Protein AF-A0A7S2UP12-F1 (afdb_monomer_lite)

Organism: NCBI:txid420275

Radius of gyration: 35.18 Å; chains: 1; bounding box: 62×62×104 Å

Secondary structure (DSSP, 8-state):
---HHHHHHH-TTS--GGGHHHHHHHHHH-THHHHTT---HHHHHHHHHHHHHHHTS---SS-HHHHHHHHHHHHHHHHHHHHHHHHHH-S-SSTHHHHHHHHHHHHHHHHHHTTGGGS-GGG-GGG-S-TTTTTTS-HHHHHHHHHHHHHHHHHHHHHHHHHHHHH---GGGG-TTS------------------------GGGGG----------PPPP---------GGGGSTTTHHHHHHHHHHHHTTTTTS--

Structure (mmCIF, N/CA/C/O backbone):
data_AF-A0A7S2UP12-F1
#
_entry.id   AF-A0A7S2UP12-F1
#
loop_
_atom_site.group_PDB
_atom_site.id
_atom_site.type_symbol
_atom_site.label_atom_id
_atom_site.label_alt_id
_atom_site.label_comp_id
_atom_site.label_asym_id
_atom_site.label_entity_id
_atom_site.label_seq_id
_atom_site.pdbx_PDB_ins_code
_atom_site.Cartn_x
_atom_site.Cartn_y
_atom_site.Cartn_z
_atom_site.occupancy
_atom_site.B_iso_or_equiv
_atom_site.auth_seq_id
_atom_site.auth_comp_id
_atom_site.auth_asym_id
_atom_site.auth_atom_id
_atom_site.pdbx_PDB_model_num
ATOM 1 N N . ASP A 1 1 ? 19.400 -17.912 -16.079 1.00 57.97 1 ASP A N 1
ATOM 2 C CA . ASP A 1 1 ? 19.928 -16.535 -16.074 1.00 57.97 1 ASP A CA 1
ATOM 3 C C . ASP A 1 1 ? 20.167 -16.088 -17.502 1.00 57.97 1 ASP A C 1
ATOM 5 O O . ASP A 1 1 ? 20.426 -16.939 -18.341 1.00 57.97 1 ASP A O 1
ATOM 9 N N . ILE A 1 2 ? 19.958 -14.807 -17.807 1.00 65.31 2 ILE A N 1
ATOM 10 C CA . ILE A 1 2 ? 20.171 -14.274 -19.161 1.00 65.31 2 ILE A CA 1
ATOM 11 C C . ILE A 1 2 ? 21.680 -14.068 -19.307 1.00 65.31 2 ILE A C 1
ATOM 13 O O . ILE A 1 2 ? 22.211 -13.127 -18.729 1.00 65.31 2 ILE A O 1
ATOM 17 N N . THR A 1 3 ? 22.371 -14.967 -20.006 1.00 72.44 3 THR A N 1
ATOM 18 C CA . THR A 1 3 ? 23.813 -14.855 -20.271 1.00 72.44 3 THR A CA 1
ATOM 19 C C . THR A 1 3 ? 24.067 -14.100 -21.577 1.00 72.44 3 THR A C 1
ATOM 21 O O . THR A 1 3 ? 23.189 -14.014 -22.437 1.00 72.44 3 THR A O 1
ATOM 24 N N . GLN A 1 4 ? 25.266 -13.525 -21.721 1.00 69.19 4 GLN A N 1
ATOM 25 C CA . GLN A 1 4 ? 25.670 -12.775 -22.916 1.00 69.19 4 GLN A CA 1
ATOM 26 C C . GLN A 1 4 ? 25.524 -13.612 -24.198 1.00 69.19 4 GLN A C 1
ATOM 28 O O . GLN A 1 4 ? 24.986 -13.114 -25.182 1.00 69.19 4 GLN A O 1
ATOM 33 N N . ASP A 1 5 ? 25.876 -14.897 -24.135 1.00 73.56 5 ASP A N 1
ATOM 34 C CA . ASP A 1 5 ? 25.779 -15.838 -25.257 1.00 73.56 5 ASP A CA 1
ATOM 35 C C . ASP A 1 5 ? 24.340 -15.967 -25.795 1.00 73.56 5 ASP A C 1
ATOM 37 O O . ASP A 1 5 ? 24.116 -15.967 -27.003 1.00 73.56 5 ASP A O 1
ATOM 41 N N . ILE A 1 6 ? 23.341 -15.982 -24.902 1.00 77.25 6 ILE A N 1
ATOM 42 C CA . ILE A 1 6 ? 21.916 -16.049 -25.276 1.00 77.25 6 ILE A CA 1
ATOM 43 C C . ILE A 1 6 ? 21.478 -14.763 -25.994 1.00 77.25 6 ILE A C 1
ATOM 45 O O . ILE A 1 6 ? 20.639 -14.792 -26.894 1.00 77.25 6 ILE A O 1
ATOM 49 N N . LEU A 1 7 ? 22.017 -13.609 -25.591 1.00 71.06 7 LEU A N 1
ATOM 50 C CA . LEU A 1 7 ? 21.686 -12.323 -26.210 1.00 71.06 7 LEU A CA 1
ATOM 51 C C . LEU A 1 7 ? 22.339 -12.165 -27.589 1.00 71.06 7 LEU A C 1
ATOM 53 O O . LEU A 1 7 ? 21.705 -11.619 -28.494 1.00 71.06 7 LEU A O 1
ATOM 57 N N . GLU A 1 8 ? 23.565 -12.663 -27.749 1.00 76.62 8 GLU A N 1
ATOM 58 C CA . GLU A 1 8 ? 24.286 -12.693 -29.026 1.00 76.62 8 GLU A CA 1
ATOM 59 C C . GLU A 1 8 ? 23.600 -13.619 -30.040 1.00 76.62 8 GLU A C 1
ATOM 61 O O . GLU A 1 8 ? 23.437 -13.236 -31.200 1.00 76.62 8 GLU A O 1
ATOM 66 N N . GLU A 1 9 ? 23.098 -14.775 -29.596 1.00 79.12 9 GLU A N 1
ATOM 67 C CA . GLU A 1 9 ? 22.331 -15.705 -30.435 1.00 79.12 9 GLU A CA 1
ATOM 68 C C . GLU A 1 9 ? 21.006 -15.093 -30.928 1.00 79.12 9 GLU A C 1
ATOM 70 O O . GLU A 1 9 ? 20.644 -15.218 -32.099 1.00 79.12 9 GLU A O 1
ATOM 75 N N . LEU A 1 10 ? 20.287 -14.379 -30.056 1.00 76.62 10 LEU A N 1
ATOM 76 C CA . LEU A 1 10 ? 18.995 -13.771 -30.395 1.00 76.62 10 LEU A CA 1
ATOM 77 C C . LEU A 1 10 ? 19.119 -12.517 -31.272 1.00 76.62 10 LEU A C 1
ATOM 79 O O . LEU A 1 10 ? 18.183 -12.173 -32.002 1.00 76.62 10 LEU A O 1
ATOM 83 N N . HIS A 1 11 ? 20.248 -11.809 -31.200 1.00 73.38 11 HIS A N 1
ATOM 84 C CA . HIS A 1 11 ? 20.452 -10.542 -31.899 1.00 73.38 11 HIS A CA 1
ATOM 85 C C . HIS A 1 11 ? 21.859 -10.425 -32.510 1.00 73.38 11 HIS A C 1
ATOM 87 O O . HIS A 1 11 ? 22.619 -9.532 -32.130 1.00 73.38 11 HIS A O 1
ATOM 93 N N . PRO A 1 12 ? 22.178 -11.223 -33.545 1.00 71.62 12 PRO A N 1
ATOM 94 C CA . PRO A 1 12 ? 23.529 -11.309 -34.120 1.00 71.62 12 PRO A CA 1
ATOM 95 C C . PRO A 1 12 ? 24.015 -10.017 -34.801 1.00 71.62 12 PRO A C 1
ATOM 97 O O . PRO A 1 12 ? 25.185 -9.877 -35.134 1.00 71.62 12 PRO A O 1
ATOM 100 N N . ILE A 1 13 ? 23.113 -9.060 -35.036 1.00 73.94 13 ILE A N 1
ATOM 101 C CA . ILE A 1 13 ? 23.404 -7.772 -35.684 1.00 73.94 13 ILE A CA 1
ATOM 102 C C . ILE A 1 13 ? 23.906 -6.736 -34.661 1.00 73.94 13 ILE A C 1
ATOM 104 O O . ILE A 1 13 ? 24.471 -5.706 -35.032 1.00 73.94 13 ILE A O 1
ATOM 108 N N . ILE A 1 14 ? 23.677 -6.971 -33.367 1.00 74.12 14 ILE A N 1
ATOM 109 C CA . ILE A 1 14 ? 24.015 -6.019 -32.311 1.00 74.12 14 ILE A CA 1
ATOM 110 C C . ILE A 1 14 ? 25.404 -6.351 -31.774 1.00 74.12 14 ILE A C 1
ATOM 112 O O . ILE A 1 14 ? 25.632 -7.432 -31.247 1.00 74.12 14 ILE A O 1
ATOM 116 N N . ASP A 1 15 ? 26.322 -5.388 -31.850 1.00 78.31 15 ASP A N 1
ATOM 117 C CA . ASP A 1 15 ? 27.587 -5.478 -31.126 1.00 78.31 15 ASP A CA 1
ATOM 118 C C . ASP A 1 15 ? 27.333 -5.296 -29.619 1.00 78.31 15 ASP A C 1
ATOM 120 O O . ASP A 1 15 ? 26.963 -4.208 -29.155 1.00 78.31 15 ASP A O 1
ATOM 124 N N . PHE A 1 16 ? 27.510 -6.380 -28.858 1.00 75.38 16 PHE A N 1
ATOM 125 C CA . PHE A 1 16 ? 27.336 -6.421 -27.406 1.00 75.38 16 PHE A CA 1
ATOM 126 C C . PHE A 1 16 ? 28.603 -6.066 -26.621 1.00 75.38 16 PHE A C 1
ATOM 128 O O . PHE A 1 16 ? 28.497 -5.717 -25.439 1.00 75.38 16 PHE A O 1
ATOM 135 N N . ALA A 1 17 ? 29.780 -6.033 -27.261 1.00 79.31 17 ALA A N 1
ATOM 136 C CA . ALA A 1 17 ? 31.042 -5.673 -26.616 1.00 79.31 17 ALA A CA 1
ATOM 137 C C . ALA A 1 17 ? 30.963 -4.368 -25.795 1.00 79.31 17 ALA A C 1
ATOM 139 O O . ALA A 1 17 ? 31.424 -4.344 -24.646 1.00 79.31 17 ALA A O 1
ATOM 140 N N . PRO A 1 18 ? 30.305 -3.290 -26.273 1.00 80.69 18 PRO A N 1
ATOM 141 C CA . PRO A 1 18 ? 30.245 -2.035 -25.543 1.00 80.69 18 PRO A CA 1
ATOM 142 C C . PRO A 1 18 ? 29.106 -1.983 -24.501 1.00 80.69 18 PRO A C 1
ATOM 144 O O . PRO A 1 18 ? 28.848 -0.903 -23.950 1.00 80.69 18 PRO A O 1
ATOM 147 N N . TYR A 1 19 ? 28.417 -3.107 -24.256 1.00 84.00 19 TYR A N 1
ATOM 148 C CA . TYR A 1 19 ? 27.370 -3.314 -23.243 1.00 84.00 19 TYR A CA 1
ATOM 149 C C . TYR A 1 19 ? 27.747 -4.366 -22.185 1.00 84.00 19 TYR A C 1
ATOM 151 O O . TYR A 1 19 ? 27.037 -4.487 -21.192 1.00 84.00 19 TYR A O 1
ATOM 159 N N . THR A 1 20 ? 28.878 -5.058 -22.328 1.00 85.75 20 THR A N 1
ATOM 160 C CA . THR A 1 20 ? 29.410 -6.032 -21.349 1.00 85.75 20 THR A CA 1
ATOM 161 C C . THR A 1 20 ? 29.388 -5.501 -19.914 1.00 85.75 20 THR A C 1
ATOM 163 O O . THR A 1 20 ? 28.777 -6.094 -19.033 1.00 85.75 20 THR A O 1
ATOM 166 N N . LYS A 1 21 ? 29.934 -4.299 -19.692 1.00 87.75 21 LYS A N 1
ATOM 167 C CA . LYS A 1 21 ? 29.910 -3.628 -18.383 1.00 87.75 21 LYS A CA 1
ATOM 168 C C . LYS A 1 21 ? 28.495 -3.400 -17.843 1.00 87.75 21 LYS A C 1
ATOM 170 O O . LYS A 1 21 ? 28.279 -3.480 -16.639 1.00 87.75 21 LYS A O 1
ATOM 175 N N . LEU A 1 22 ? 27.542 -3.077 -18.718 1.00 89.38 22 LEU A N 1
ATOM 176 C CA . LEU A 1 22 ? 26.144 -2.891 -18.331 1.00 89.38 22 LEU A CA 1
ATOM 177 C C . LEU A 1 22 ? 25.530 -4.212 -17.881 1.00 89.38 22 LEU A C 1
ATOM 179 O O . LEU A 1 22 ? 24.832 -4.219 -16.870 1.00 89.38 22 LEU A O 1
ATOM 183 N N . LEU A 1 23 ? 25.803 -5.296 -18.607 1.00 88.38 23 LEU A N 1
ATOM 184 C CA . LEU A 1 23 ? 25.326 -6.632 -18.267 1.00 88.38 23 LEU A CA 1
ATOM 185 C C . LEU A 1 23 ? 25.889 -7.071 -16.914 1.00 88.38 23 LEU A C 1
ATOM 187 O O . LEU A 1 23 ? 25.104 -7.370 -16.023 1.00 88.38 23 LEU A O 1
ATOM 191 N N . THR A 1 24 ? 27.204 -6.961 -16.700 1.00 89.94 24 THR A N 1
ATOM 192 C CA . THR A 1 24 ? 27.834 -7.308 -15.416 1.00 89.94 24 THR A CA 1
ATOM 193 C C . THR A 1 24 ? 27.284 -6.477 -14.252 1.00 89.94 24 THR A C 1
ATOM 195 O O . THR A 1 24 ? 26.859 -7.043 -13.249 1.00 89.94 24 THR A O 1
ATOM 198 N N . GLU A 1 25 ? 27.210 -5.143 -14.391 1.00 90.69 25 GLU A N 1
ATOM 199 C CA . GLU A 1 25 ? 26.626 -4.276 -13.351 1.00 90.69 25 GLU A CA 1
ATOM 200 C C . GLU A 1 25 ? 25.168 -4.671 -13.050 1.00 90.69 25 GLU A C 1
ATOM 202 O O . GLU A 1 25 ? 24.713 -4.611 -11.906 1.00 90.69 25 GLU A O 1
ATOM 207 N N . GLN A 1 26 ? 24.403 -5.055 -14.075 1.00 90.75 26 GLN A N 1
ATOM 208 C CA . GLN A 1 26 ? 22.999 -5.408 -13.914 1.00 90.75 26 GLN A CA 1
ATOM 209 C C . GLN A 1 26 ? 22.794 -6.818 -13.351 1.00 90.75 26 GLN A C 1
ATOM 211 O O . GLN A 1 26 ? 21.824 -7.015 -12.614 1.00 90.75 26 GLN A O 1
ATOM 216 N N . ASP A 1 27 ? 23.684 -7.760 -13.650 1.00 90.94 27 ASP A N 1
ATOM 217 C CA . ASP A 1 27 ? 23.705 -9.103 -13.072 1.00 90.94 27 ASP A CA 1
ATOM 218 C C . ASP A 1 27 ? 24.030 -9.052 -11.578 1.00 90.94 27 ASP A C 1
ATOM 220 O O . ASP A 1 27 ? 23.317 -9.663 -10.782 1.00 90.94 27 ASP A O 1
ATOM 224 N N . GLU A 1 28 ? 25.014 -8.238 -11.178 1.00 91.19 28 GLU A N 1
ATOM 225 C CA . GLU A 1 28 ? 25.364 -8.014 -9.767 1.00 91.19 28 GLU A CA 1
ATOM 226 C C . GLU A 1 28 ? 24.197 -7.422 -8.963 1.00 91.19 28 GLU A C 1
ATOM 228 O O . GLU A 1 28 ? 23.933 -7.814 -7.825 1.00 91.19 28 GLU A O 1
ATOM 233 N N . ILE A 1 29 ? 23.465 -6.476 -9.556 1.00 91.00 29 ILE A N 1
ATOM 234 C CA . ILE A 1 29 ? 22.256 -5.905 -8.948 1.00 91.00 29 ILE A CA 1
ATOM 235 C C . ILE A 1 29 ? 21.103 -6.929 -8.976 1.00 91.00 29 ILE A C 1
ATOM 237 O O . ILE A 1 29 ? 20.285 -6.989 -8.053 1.00 91.00 29 ILE A O 1
ATOM 241 N N . GLY A 1 30 ? 21.022 -7.713 -10.049 1.00 91.12 30 GLY A N 1
ATOM 242 C CA . GLY A 1 30 ? 19.969 -8.666 -10.369 1.00 91.12 30 GLY A CA 1
ATOM 243 C C . GLY A 1 30 ? 18.856 -8.075 -11.243 1.00 91.12 30 GLY A C 1
ATOM 244 O O . GLY A 1 30 ? 18.263 -7.038 -10.935 1.00 91.12 30 GLY A O 1
ATOM 245 N N . TRP A 1 31 ? 18.472 -8.795 -12.301 1.00 87.38 31 TRP A N 1
ATOM 246 C CA . TRP A 1 31 ? 17.445 -8.375 -13.273 1.00 87.38 31 TRP A CA 1
ATOM 247 C C . TRP A 1 31 ? 16.067 -8.086 -12.667 1.00 87.38 31 TRP A C 1
ATOM 249 O O . TRP A 1 31 ? 15.333 -7.223 -13.147 1.00 87.38 31 TRP A O 1
ATOM 259 N N . LYS A 1 32 ? 15.712 -8.742 -11.556 1.00 89.12 32 LYS A N 1
ATOM 260 C CA . LYS A 1 32 ? 14.446 -8.481 -10.845 1.00 89.12 32 LYS A CA 1
ATOM 261 C C . LYS A 1 32 ? 14.373 -7.054 -10.286 1.00 89.12 32 LYS A C 1
ATOM 263 O O . LYS A 1 32 ? 13.280 -6.511 -10.136 1.00 89.12 32 LYS A O 1
ATOM 268 N N . GLN A 1 33 ? 15.513 -6.421 -10.009 1.00 89.94 33 GLN A N 1
ATOM 269 C CA . GLN A 1 33 ? 15.569 -5.066 -9.457 1.00 89.94 33 GLN A CA 1
ATOM 270 C C . GLN A 1 33 ? 15.141 -3.987 -10.463 1.00 89.94 33 GLN A C 1
ATOM 272 O O . GLN A 1 33 ? 14.655 -2.931 -10.048 1.00 89.94 33 GLN A O 1
ATOM 277 N N . ILE A 1 34 ? 15.214 -4.267 -11.769 1.00 89.25 34 ILE A N 1
ATOM 278 C CA . ILE A 1 34 ? 14.696 -3.377 -12.822 1.00 89.25 34 ILE A CA 1
ATOM 279 C C . ILE A 1 34 ? 13.195 -3.131 -12.633 1.00 89.25 34 ILE A C 1
ATOM 281 O O . ILE A 1 34 ? 12.721 -2.001 -12.779 1.00 89.25 34 ILE A O 1
ATOM 285 N N . LEU A 1 35 ? 12.442 -4.159 -12.225 1.00 86.38 35 LEU A N 1
ATOM 286 C CA . LEU A 1 35 ? 11.008 -4.043 -11.934 1.00 86.38 35 LEU A CA 1
ATOM 287 C C . LEU A 1 35 ? 10.740 -3.115 -10.740 1.00 86.38 35 LEU A C 1
ATOM 289 O O . LEU A 1 35 ? 9.722 -2.424 -10.708 1.00 86.38 35 LEU A O 1
ATOM 293 N N . LEU A 1 36 ? 11.680 -3.049 -9.795 1.00 88.38 36 LEU A N 1
ATOM 294 C CA . LEU A 1 36 ? 11.661 -2.139 -8.646 1.00 88.38 36 LEU A CA 1
ATOM 295 C C . LEU A 1 36 ? 12.234 -0.752 -8.976 1.00 88.38 36 LEU A C 1
ATOM 297 O O . LEU A 1 36 ? 12.311 0.112 -8.104 1.00 88.38 36 LEU A O 1
ATOM 301 N N . GLY A 1 37 ? 12.613 -0.522 -10.232 1.00 89.75 37 GLY A N 1
ATOM 302 C CA . GLY A 1 37 ? 13.116 0.752 -10.723 1.00 89.75 37 GLY A CA 1
ATOM 303 C C . GLY A 1 37 ? 14.585 1.025 -10.408 1.00 89.75 37 GLY A C 1
ATOM 304 O O . GLY A 1 37 ? 15.012 2.176 -10.486 1.00 89.75 37 GLY A O 1
ATOM 305 N N . ARG A 1 38 ? 15.361 0.001 -10.046 1.00 90.19 38 ARG A N 1
ATOM 306 C CA . ARG A 1 38 ? 16.800 0.130 -9.802 1.00 90.19 38 ARG A CA 1
ATOM 307 C C . ARG A 1 38 ? 17.556 -0.323 -11.044 1.00 90.19 38 ARG A C 1
ATOM 309 O O . ARG A 1 38 ? 17.454 -1.478 -11.442 1.00 90.19 38 ARG A O 1
ATOM 316 N N . TYR A 1 39 ? 18.299 0.604 -11.629 1.00 89.81 39 TYR A N 1
ATOM 317 C CA . TYR A 1 39 ? 19.107 0.386 -12.822 1.00 89.81 39 TYR A CA 1
ATOM 318 C C . TYR A 1 39 ? 20.567 0.660 -12.475 1.00 89.81 39 TYR A C 1
ATOM 320 O O . TYR A 1 39 ? 20.852 1.602 -11.729 1.00 89.81 39 TYR A O 1
ATOM 328 N N . GLY A 1 40 ? 21.478 -0.134 -13.037 1.00 88.62 40 GLY A N 1
ATOM 329 C CA . GLY A 1 40 ? 22.905 0.186 -13.028 1.00 88.62 40 GLY A CA 1
ATOM 330 C C . GLY A 1 40 ? 23.189 1.522 -13.725 1.00 88.62 40 GLY A C 1
ATOM 331 O O . GLY A 1 40 ? 22.462 1.941 -14.628 1.00 88.62 40 GLY A O 1
ATOM 332 N N . ILE A 1 41 ? 24.258 2.208 -13.324 1.00 87.56 41 ILE A N 1
ATOM 333 C CA . ILE A 1 41 ? 24.625 3.512 -13.902 1.00 87.56 41 ILE A CA 1
ATOM 334 C C . ILE A 1 41 ? 25.070 3.346 -15.363 1.00 87.56 41 ILE A C 1
ATOM 336 O O . ILE A 1 41 ? 24.872 4.255 -16.176 1.00 87.56 41 ILE A O 1
ATOM 340 N N . ALA A 1 42 ? 25.626 2.186 -15.732 1.00 89.75 42 ALA A N 1
ATOM 341 C CA . ALA A 1 42 ? 25.994 1.882 -17.111 1.00 89.75 42 ALA A CA 1
ATOM 342 C C . ALA A 1 42 ? 24.821 1.980 -18.100 1.00 89.75 42 ALA A C 1
ATOM 344 O O . ALA A 1 42 ? 25.048 2.397 -19.236 1.00 89.75 42 ALA A O 1
ATOM 345 N N . TRP A 1 43 ? 23.576 1.723 -17.674 1.00 90.12 43 TRP A N 1
ATOM 346 C CA . TRP A 1 43 ? 22.387 1.943 -18.509 1.00 90.12 43 TRP A CA 1
ATOM 347 C C . TRP A 1 43 ? 22.320 3.363 -19.052 1.00 90.12 43 TRP A C 1
ATOM 349 O O . TRP A 1 43 ? 22.056 3.579 -20.234 1.00 90.12 43 TRP A O 1
ATOM 359 N N . ASP A 1 44 ? 22.592 4.344 -18.197 1.00 89.56 44 ASP A N 1
ATOM 360 C CA . ASP A 1 44 ? 22.565 5.736 -18.607 1.00 89.56 44 ASP A CA 1
ATOM 361 C C . ASP A 1 44 ? 23.714 6.082 -19.556 1.00 89.56 44 ASP A C 1
ATOM 363 O O . ASP A 1 44 ? 23.505 6.758 -20.560 1.00 89.56 44 ASP A O 1
ATOM 367 N N . ARG A 1 45 ? 24.920 5.565 -19.291 1.00 87.81 45 ARG A N 1
ATOM 368 C CA . ARG A 1 45 ? 26.080 5.766 -20.175 1.00 87.81 45 ARG A CA 1
ATOM 369 C C . ARG A 1 45 ? 25.810 5.229 -21.581 1.00 87.81 45 ARG A C 1
ATOM 371 O O . ARG A 1 45 ? 26.041 5.938 -22.559 1.00 87.81 45 ARG A O 1
ATOM 378 N N . CYS A 1 46 ? 25.278 4.013 -21.681 1.00 88.38 46 CYS A N 1
ATOM 379 C CA . CYS A 1 46 ? 24.917 3.386 -22.950 1.00 88.38 46 CYS A CA 1
ATOM 380 C C . CYS A 1 46 ? 23.822 4.172 -23.682 1.00 88.38 46 CYS A C 1
ATOM 382 O O . CYS A 1 46 ? 23.939 4.421 -24.883 1.00 88.38 46 CYS A O 1
ATOM 384 N N . GLN A 1 47 ? 22.793 4.622 -22.959 1.00 88.44 47 GLN A N 1
ATOM 385 C CA . GLN A 1 47 ? 21.713 5.406 -23.548 1.00 88.44 47 GLN A CA 1
ATOM 386 C C . GLN A 1 47 ? 22.200 6.763 -24.064 1.00 88.44 47 GLN A C 1
ATOM 388 O O . GLN A 1 47 ? 21.813 7.176 -25.158 1.00 88.44 47 GLN A O 1
ATOM 393 N N . ARG A 1 48 ? 23.058 7.460 -23.310 1.00 88.25 48 ARG A N 1
ATOM 394 C CA . ARG A 1 48 ? 23.657 8.721 -23.764 1.00 88.25 48 ARG A CA 1
ATOM 395 C C . ARG A 1 48 ? 24.500 8.502 -25.009 1.00 88.25 48 ARG A C 1
ATOM 397 O O . ARG A 1 48 ? 24.243 9.175 -25.996 1.00 88.25 48 ARG A O 1
ATOM 404 N N . ARG A 1 49 ? 25.391 7.504 -25.013 1.00 86.75 49 ARG A N 1
ATOM 405 C CA . ARG A 1 49 ? 26.209 7.156 -26.187 1.00 86.75 49 ARG A CA 1
ATOM 406 C C . ARG A 1 49 ? 25.351 6.939 -27.436 1.00 86.75 49 ARG A C 1
ATOM 408 O O . ARG A 1 49 ? 25.661 7.468 -28.498 1.00 86.75 49 ARG A O 1
ATOM 415 N N . TYR A 1 50 ? 24.251 6.194 -27.309 1.00 86.31 50 TYR A N 1
ATOM 416 C CA . TYR A 1 50 ? 23.324 5.962 -28.419 1.00 86.31 50 TYR A CA 1
ATOM 417 C C . TYR A 1 50 ? 22.667 7.257 -28.915 1.00 86.31 50 TYR A C 1
ATOM 419 O O . TYR A 1 50 ? 22.620 7.515 -30.117 1.00 86.31 50 TYR A O 1
ATOM 427 N N . LEU A 1 51 ? 22.156 8.084 -28.002 1.00 86.38 51 LEU A N 1
ATOM 428 C CA . LEU A 1 51 ? 21.481 9.327 -28.365 1.00 86.38 51 LEU A CA 1
ATOM 429 C C . LEU A 1 51 ? 22.454 10.370 -28.941 1.00 86.38 51 LEU A C 1
ATOM 431 O O . LEU A 1 51 ? 22.091 11.077 -29.879 1.00 86.38 51 LEU A O 1
ATOM 435 N N . GLU A 1 52 ? 23.676 10.445 -28.419 1.00 88.69 52 GLU A N 1
ATOM 436 C CA . GLU A 1 52 ? 24.742 11.307 -28.932 1.00 88.69 52 GLU A CA 1
ATOM 437 C C . GLU A 1 52 ? 25.142 10.902 -30.349 1.00 88.69 52 GLU A C 1
ATOM 439 O O . GLU A 1 52 ? 25.220 11.766 -31.217 1.00 88.69 52 GLU A O 1
ATOM 444 N N . ASN A 1 53 ? 25.294 9.599 -30.616 1.00 86.06 53 ASN A N 1
ATOM 445 C CA . ASN A 1 53 ? 25.570 9.092 -31.961 1.00 86.06 53 ASN A CA 1
ATOM 446 C C . ASN A 1 53 ? 24.404 9.393 -32.924 1.00 86.06 53 ASN A C 1
ATOM 448 O O . ASN A 1 53 ? 24.595 9.927 -34.014 1.00 86.06 53 ASN A O 1
ATOM 452 N N . LYS A 1 54 ? 23.163 9.142 -32.491 1.00 85.12 54 LYS A N 1
ATOM 453 C CA . LYS A 1 54 ? 21.969 9.327 -33.327 1.00 85.12 54 LYS A CA 1
ATOM 454 C C . LYS A 1 54 ? 21.671 10.786 -33.674 1.00 85.12 54 LYS A C 1
ATOM 456 O O . LYS A 1 54 ? 21.212 11.065 -34.777 1.00 85.12 54 LYS A O 1
ATOM 461 N N . TYR A 1 55 ? 21.847 11.701 -32.722 1.00 86.44 55 TYR A N 1
ATOM 462 C CA . TYR A 1 55 ? 21.472 13.110 -32.886 1.00 86.44 55 TYR A CA 1
ATOM 463 C C . TYR A 1 55 ? 22.669 14.050 -33.043 1.00 86.44 55 TYR A C 1
ATOM 465 O O . TYR A 1 55 ? 22.450 15.254 -33.175 1.00 86.44 55 TYR A O 1
ATOM 473 N N . GLN A 1 56 ? 23.899 13.520 -33.009 1.00 84.75 56 GLN A N 1
ATOM 474 C CA . GLN A 1 56 ? 25.165 14.259 -33.128 1.00 84.75 56 GLN A CA 1
ATOM 475 C C . GLN A 1 56 ? 25.243 15.457 -32.169 1.00 84.75 56 GLN A C 1
ATOM 477 O O . GLN A 1 56 ? 25.731 16.534 -32.505 1.00 84.75 56 GLN A O 1
ATOM 482 N N . LYS A 1 57 ? 24.700 15.290 -30.960 1.00 82.19 57 LYS A N 1
ATOM 483 C CA . LYS A 1 57 ? 24.630 16.330 -29.927 1.00 82.19 57 LYS A CA 1
ATOM 484 C C . LYS A 1 57 ? 24.996 15.735 -28.589 1.00 82.19 57 LYS A C 1
ATOM 486 O O . LYS A 1 57 ? 24.391 14.741 -28.206 1.00 82.19 57 LYS A O 1
ATOM 491 N N . SER A 1 58 ? 25.911 16.387 -27.873 1.00 78.25 58 SER A N 1
ATOM 492 C CA . SER A 1 58 ? 26.254 16.010 -26.501 1.00 78.25 58 SER A CA 1
ATOM 493 C C . SER A 1 58 ? 25.047 16.181 -25.579 1.00 78.25 58 SER A C 1
ATOM 4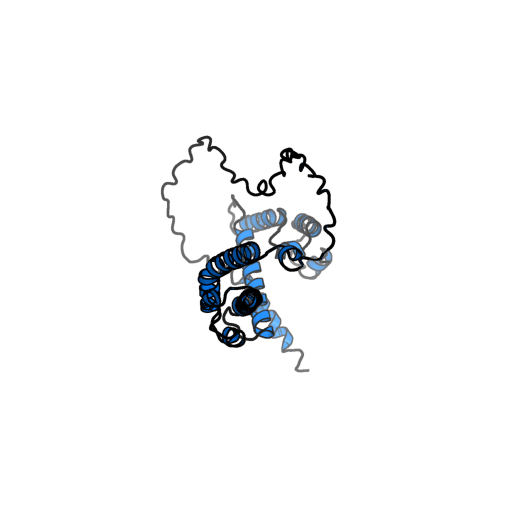95 O O . SER A 1 58 ? 24.358 17.207 -25.617 1.00 78.25 58 SER A O 1
ATOM 497 N N . ILE A 1 59 ? 24.777 15.162 -24.764 1.00 79.19 59 ILE A N 1
ATOM 498 C CA . ILE A 1 59 ? 23.647 15.155 -23.836 1.00 79.19 59 ILE A CA 1
ATOM 499 C C . ILE A 1 59 ? 24.173 15.286 -22.415 1.00 79.19 59 ILE A C 1
ATOM 501 O O . ILE A 1 59 ? 24.690 14.342 -21.817 1.00 79.19 59 ILE A O 1
ATOM 505 N N . THR A 1 60 ? 23.953 16.467 -21.848 1.00 76.94 60 THR A N 1
ATOM 506 C CA . THR A 1 60 ? 24.353 16.801 -20.480 1.00 76.94 60 THR A CA 1
ATOM 507 C C . THR A 1 60 ? 23.133 16.873 -19.562 1.00 76.94 60 THR A C 1
ATOM 509 O O . THR A 1 60 ? 22.073 17.372 -19.947 1.00 76.94 60 THR A O 1
ATOM 512 N N . GLY A 1 61 ? 23.284 16.400 -18.322 1.00 80.25 61 GLY A N 1
ATOM 513 C CA . GLY A 1 61 ? 22.283 16.532 -17.259 1.00 80.25 61 GLY A CA 1
ATOM 514 C C . GLY A 1 61 ? 21.843 15.210 -16.627 1.00 80.25 61 GLY A C 1
ATOM 515 O O . GLY A 1 61 ? 22.435 14.157 -16.852 1.00 80.25 61 GLY A O 1
ATOM 516 N N . GLU A 1 62 ? 20.801 15.286 -15.793 1.00 80.00 62 GLU A N 1
ATOM 517 C CA . GLU A 1 62 ? 20.217 14.132 -15.096 1.00 80.00 62 GLU A CA 1
ATOM 518 C C . GLU A 1 62 ? 19.492 13.184 -16.078 1.00 80.00 62 GLU A C 1
ATOM 520 O O . GLU A 1 62 ? 18.783 13.659 -16.978 1.00 80.00 62 GLU A O 1
ATOM 525 N N . PRO A 1 63 ? 19.580 11.852 -15.886 1.00 81.81 63 PRO A N 1
ATOM 526 C CA . PRO A 1 63 ? 18.895 10.860 -16.714 1.00 81.81 63 PRO A CA 1
ATOM 527 C C . PRO A 1 63 ? 17.367 10.883 -16.560 1.00 81.81 63 PRO A C 1
ATOM 529 O O . PRO A 1 63 ? 16.752 10.070 -15.866 1.00 81.81 63 PRO A O 1
ATOM 532 N N . LYS A 1 64 ? 16.708 11.795 -17.280 1.00 85.19 64 LYS A N 1
ATOM 533 C CA . LYS A 1 64 ? 15.236 11.897 -17.311 1.00 85.19 64 LYS A CA 1
ATOM 534 C C . LYS A 1 64 ? 14.568 10.657 -17.915 1.00 85.19 64 LYS A C 1
ATOM 536 O O . LYS A 1 64 ? 13.422 10.357 -17.578 1.00 85.19 64 LYS A O 1
ATOM 541 N N . TRP A 1 65 ? 15.264 9.941 -18.799 1.00 88.00 65 TRP A N 1
ATOM 542 C CA . TRP A 1 65 ? 14.725 8.772 -19.493 1.00 88.00 65 TRP A CA 1
ATOM 543 C C . TRP A 1 65 ? 14.469 7.603 -18.532 1.00 88.00 65 TRP A C 1
ATOM 545 O O . TRP A 1 65 ? 13.386 7.025 -18.589 1.00 88.00 65 TRP A O 1
ATOM 555 N N . ILE A 1 66 ? 15.380 7.336 -17.584 1.00 90.56 66 ILE A N 1
ATOM 556 C CA . ILE A 1 66 ? 15.238 6.253 -16.594 1.00 90.56 66 ILE A CA 1
ATOM 557 C C . ILE A 1 66 ? 13.951 6.445 -15.797 1.00 90.56 66 ILE A C 1
ATOM 559 O O . ILE A 1 66 ? 13.129 5.540 -15.683 1.00 90.56 66 ILE A O 1
ATOM 563 N N . ARG A 1 67 ? 13.714 7.669 -15.315 1.00 89.81 67 ARG A N 1
ATOM 564 C CA . ARG A 1 67 ? 12.496 8.016 -14.573 1.00 89.81 67 ARG A CA 1
ATOM 565 C C . ARG A 1 67 ? 11.228 7.754 -15.388 1.00 89.81 67 ARG A C 1
ATOM 567 O O . ARG A 1 67 ? 10.222 7.315 -14.832 1.00 89.81 67 ARG A O 1
ATOM 574 N N . ASN A 1 68 ? 11.256 8.037 -16.689 1.00 90.12 68 ASN A N 1
ATOM 575 C CA . ASN A 1 68 ? 10.119 7.791 -17.572 1.00 90.12 68 ASN A CA 1
ATOM 576 C C . ASN A 1 68 ? 9.890 6.294 -17.801 1.00 90.12 68 ASN A C 1
ATOM 578 O O . ASN A 1 68 ? 8.742 5.860 -17.737 1.00 90.12 68 ASN A O 1
ATOM 582 N N . VAL A 1 69 ? 10.959 5.515 -17.989 1.00 91.25 69 VAL A N 1
ATOM 583 C CA . VAL A 1 69 ? 10.882 4.052 -18.116 1.00 91.25 69 VAL A CA 1
ATOM 584 C C . VAL A 1 69 ? 10.323 3.435 -16.836 1.00 91.25 69 VAL A C 1
ATOM 586 O O . VAL A 1 69 ? 9.336 2.713 -16.907 1.00 91.25 69 VAL A O 1
ATOM 589 N N . ILE A 1 70 ? 10.838 3.808 -15.659 1.00 92.25 70 ILE A N 1
ATOM 590 C CA . ILE A 1 70 ? 10.316 3.345 -14.358 1.00 92.25 70 ILE A CA 1
ATOM 591 C C . ILE A 1 70 ? 8.812 3.604 -14.247 1.00 92.25 70 ILE A C 1
ATOM 593 O O . ILE A 1 70 ? 8.037 2.707 -13.919 1.00 92.25 70 ILE A O 1
ATOM 597 N N . ARG A 1 71 ? 8.381 4.833 -14.553 1.00 93.62 71 ARG A N 1
ATOM 598 C CA . ARG A 1 71 ? 6.963 5.212 -14.499 1.00 93.62 71 ARG A CA 1
ATOM 599 C C . ARG A 1 71 ? 6.113 4.393 -15.463 1.00 93.62 71 ARG A C 1
ATOM 601 O O . ARG A 1 71 ? 5.009 4.002 -15.092 1.00 93.62 71 ARG A O 1
ATOM 608 N N . ALA A 1 72 ? 6.599 4.150 -16.677 1.00 91.44 72 ALA A N 1
ATOM 609 C CA . ALA A 1 72 ? 5.899 3.339 -17.666 1.00 91.44 72 ALA A CA 1
ATOM 610 C C . ALA A 1 72 ? 5.769 1.882 -17.195 1.00 91.44 72 ALA A C 1
ATOM 612 O O . ALA A 1 72 ? 4.661 1.346 -17.179 1.00 91.44 72 ALA A O 1
ATOM 613 N N . THR A 1 73 ? 6.863 1.289 -16.713 1.00 91.06 73 THR A N 1
ATOM 614 C CA . THR A 1 73 ? 6.896 -0.076 -16.175 1.00 91.06 73 THR A CA 1
ATOM 615 C C . THR A 1 73 ? 5.930 -0.238 -15.006 1.00 91.06 73 THR A C 1
ATOM 617 O O . THR A 1 73 ? 5.107 -1.152 -15.002 1.00 91.06 73 THR A O 1
ATOM 620 N N . TRP A 1 74 ? 5.956 0.674 -14.033 1.00 93.69 74 TRP A N 1
ATOM 621 C CA . TRP A 1 74 ? 5.042 0.620 -12.889 1.00 93.69 74 TRP A CA 1
ATOM 622 C C . TRP A 1 74 ? 3.589 0.861 -13.278 1.00 93.69 74 TRP A C 1
ATOM 624 O O . TRP A 1 74 ? 2.698 0.222 -12.720 1.00 93.69 74 TRP A O 1
ATOM 634 N N . LYS A 1 75 ? 3.327 1.744 -14.247 1.00 92.75 75 LYS A N 1
ATOM 635 C CA . LYS A 1 75 ? 1.974 1.937 -14.779 1.00 92.75 75 LYS A CA 1
ATOM 636 C C . LYS A 1 75 ? 1.446 0.634 -15.377 1.00 92.75 75 LYS A C 1
ATOM 638 O O . LYS A 1 75 ? 0.335 0.238 -15.046 1.00 92.75 75 LYS A O 1
ATOM 643 N N . TYR A 1 76 ? 2.251 -0.040 -16.195 1.00 91.12 76 TYR A N 1
ATOM 644 C CA . TYR A 1 76 ? 1.881 -1.315 -16.806 1.00 91.12 76 TYR A CA 1
ATOM 645 C C . TYR A 1 76 ? 1.642 -2.411 -15.760 1.00 91.12 76 TYR A C 1
ATOM 647 O O . TYR A 1 76 ? 0.595 -3.058 -15.772 1.00 91.12 76 TYR A O 1
ATOM 655 N N . GLN A 1 77 ? 2.560 -2.571 -14.800 1.00 90.19 77 GLN A N 1
ATOM 656 C CA . GLN A 1 77 ? 2.395 -3.542 -13.716 1.00 90.19 77 GLN A CA 1
ATOM 657 C C . GLN A 1 77 ? 1.139 -3.267 -12.886 1.00 90.19 77 GLN A C 1
ATOM 659 O O . GLN A 1 77 ? 0.384 -4.192 -12.594 1.00 90.19 77 GLN A O 1
ATOM 664 N N . LYS A 1 78 ? 0.870 -1.997 -12.557 1.00 89.19 78 LYS A N 1
ATOM 665 C CA . LYS A 1 78 ? -0.352 -1.601 -11.853 1.00 89.19 78 LYS A CA 1
ATOM 666 C C . LYS A 1 78 ? -1.599 -1.961 -12.656 1.00 89.19 78 LYS A C 1
ATOM 668 O O . LYS A 1 78 ? -2.540 -2.490 -12.079 1.00 89.19 78 LYS A O 1
ATOM 673 N N . THR A 1 79 ? -1.618 -1.693 -13.960 1.00 89.38 79 THR A N 1
ATOM 674 C CA . THR A 1 79 ? -2.747 -2.060 -14.826 1.00 89.38 79 THR A CA 1
ATOM 675 C C . THR A 1 79 ? -2.975 -3.570 -14.837 1.00 89.38 79 THR A C 1
ATOM 677 O O . THR A 1 79 ? -4.106 -4.000 -14.649 1.00 89.38 79 THR A O 1
ATOM 680 N N . ARG A 1 80 ? -1.918 -4.380 -14.975 1.00 90.06 80 ARG A N 1
ATOM 681 C CA . ARG A 1 80 ? -2.032 -5.846 -14.920 1.00 90.06 80 ARG A CA 1
ATOM 682 C C . ARG A 1 80 ? -2.525 -6.333 -13.555 1.00 90.06 80 ARG A C 1
ATOM 684 O O . ARG A 1 80 ? -3.366 -7.220 -13.496 1.00 90.06 80 ARG A O 1
ATOM 691 N N . TRP A 1 81 ? -2.022 -5.750 -12.467 1.00 88.81 81 TRP A N 1
ATOM 692 C CA . TRP A 1 81 ? -2.483 -6.065 -11.113 1.00 88.81 81 TRP A CA 1
ATOM 693 C C . TRP A 1 81 ? -3.965 -5.722 -10.922 1.00 88.81 81 TRP A C 1
ATOM 695 O O . TRP A 1 81 ? -4.706 -6.528 -10.373 1.00 88.81 81 TRP A O 1
ATOM 705 N N . LEU A 1 82 ? -4.414 -4.566 -11.423 1.00 83.88 82 LEU A N 1
ATOM 706 C CA . LEU A 1 82 ? -5.827 -4.183 -11.398 1.00 83.88 82 LEU A CA 1
ATOM 707 C C . LEU A 1 82 ? -6.694 -5.151 -12.208 1.00 83.88 82 LEU A C 1
ATOM 709 O O . LEU A 1 82 ? -7.700 -5.603 -11.684 1.00 83.88 82 LEU A O 1
ATOM 713 N N . ALA A 1 83 ? -6.280 -5.511 -13.426 1.00 85.06 83 ALA A N 1
ATOM 714 C CA . ALA A 1 83 ? -7.012 -6.455 -14.271 1.00 85.06 83 ALA A CA 1
ATOM 715 C C . ALA A 1 83 ? -7.132 -7.840 -13.615 1.00 85.06 83 ALA A C 1
ATOM 717 O O . ALA A 1 83 ? -8.219 -8.401 -13.550 1.00 85.06 83 ALA A O 1
ATOM 718 N N . ARG A 1 84 ? -6.038 -8.359 -13.041 1.00 84.56 84 ARG A N 1
ATOM 719 C CA . ARG A 1 84 ? -6.063 -9.616 -12.276 1.00 84.56 84 ARG A CA 1
ATOM 720 C C . ARG A 1 84 ? -6.999 -9.523 -11.070 1.00 84.56 84 ARG A C 1
ATOM 722 O O . ARG A 1 84 ? -7.717 -10.467 -10.770 1.00 84.56 84 ARG A O 1
ATOM 729 N N . ASN A 1 85 ? -6.968 -8.407 -10.347 1.00 78.56 85 ASN A N 1
ATOM 730 C CA . ASN A 1 85 ? -7.853 -8.219 -9.202 1.00 78.56 85 ASN A CA 1
ATOM 731 C C . ASN A 1 85 ? -9.322 -8.108 -9.617 1.00 78.56 85 ASN A C 1
ATOM 733 O O . ASN A 1 85 ? -10.179 -8.559 -8.868 1.00 78.56 85 ASN A O 1
ATOM 737 N N . GLU A 1 86 ? -9.606 -7.511 -10.773 1.00 80.19 86 GLU A N 1
ATOM 738 C CA . GLU A 1 86 ? -10.948 -7.439 -11.357 1.00 80.19 86 GLU A CA 1
ATOM 739 C C . GLU A 1 86 ? -11.457 -8.827 -11.763 1.00 80.19 86 GLU A C 1
ATOM 741 O O . GLU A 1 86 ? -12.618 -9.151 -11.554 1.00 80.19 86 GLU A O 1
ATOM 746 N N . GLU A 1 87 ? -10.584 -9.683 -12.288 1.00 78.75 87 GLU A N 1
ATOM 747 C CA . GLU A 1 87 ? -10.919 -11.071 -12.608 1.00 78.75 87 GLU A CA 1
ATOM 748 C C . GLU A 1 87 ? -11.184 -11.906 -11.342 1.00 78.75 87 GLU A C 1
ATOM 750 O O . GLU A 1 87 ? -12.173 -12.629 -11.271 1.00 78.75 87 GLU A O 1
ATOM 755 N N . LEU A 1 88 ? -10.339 -11.771 -10.313 1.00 76.00 88 LEU A N 1
ATOM 756 C CA . LEU A 1 88 ? -10.447 -12.554 -9.074 1.00 76.00 88 LEU A CA 1
ATOM 757 C C . LEU A 1 88 ? -11.584 -12.107 -8.146 1.00 76.00 88 LEU A C 1
ATOM 759 O O . LEU A 1 88 ? -12.144 -12.932 -7.429 1.00 76.00 88 LEU A O 1
ATOM 763 N N . HIS A 1 89 ? -11.891 -10.809 -8.109 1.00 71.62 89 HIS A N 1
ATOM 764 C CA . HIS A 1 89 ? -12.868 -10.225 -7.181 1.00 71.62 89 HIS A CA 1
ATOM 765 C C . HIS A 1 89 ? -14.095 -9.626 -7.891 1.00 71.62 89 HIS A C 1
ATOM 767 O O . HIS A 1 89 ? -14.937 -9.007 -7.244 1.00 71.62 89 HIS A O 1
ATOM 773 N N . GLY A 1 90 ? -14.213 -9.802 -9.211 1.00 65.06 90 GLY A N 1
ATOM 774 C CA . GLY A 1 90 ? -15.239 -9.167 -10.038 1.00 65.06 90 GLY A CA 1
ATOM 775 C C . GLY A 1 90 ? -14.948 -7.688 -10.326 1.00 65.06 90 GLY A C 1
ATOM 776 O O . GLY A 1 90 ? -13.971 -7.110 -9.842 1.00 65.06 90 GLY A O 1
ATOM 777 N N . LYS A 1 91 ? -15.825 -7.048 -11.117 1.00 60.41 91 LYS A N 1
ATOM 778 C CA . LYS A 1 91 ? -15.797 -5.606 -11.446 1.00 60.41 91 LYS A CA 1
ATOM 779 C C . LYS A 1 91 ? -16.047 -4.731 -10.212 1.00 60.41 91 LYS A C 1
ATOM 781 O O . LYS A 1 91 ? -17.073 -4.074 -10.076 1.00 60.41 91 LYS A O 1
ATOM 786 N N . GLY A 1 92 ? -15.084 -4.716 -9.300 1.00 54.16 92 GLY A N 1
ATOM 787 C CA . GLY A 1 92 ? -15.065 -3.877 -8.118 1.00 54.16 92 GLY A CA 1
ATOM 788 C C . GLY A 1 92 ? -14.630 -2.469 -8.495 1.00 54.16 92 GLY A C 1
ATOM 789 O O . GLY A 1 92 ? -13.442 -2.168 -8.596 1.00 54.16 92 GLY A O 1
ATOM 790 N N . THR A 1 93 ? -15.602 -1.585 -8.671 1.00 48.56 93 THR A N 1
ATOM 791 C CA . THR A 1 93 ? -15.461 -0.125 -8.746 1.00 48.56 93 THR A CA 1
ATOM 792 C C . THR A 1 93 ? -14.710 0.448 -7.530 1.00 48.56 93 THR A C 1
ATOM 794 O O . THR A 1 93 ? -15.317 0.988 -6.618 1.00 48.56 93 THR A O 1
ATOM 797 N N . GLY A 1 94 ? -13.384 0.304 -7.430 1.00 50.97 94 GLY A N 1
ATOM 798 C CA . GLY A 1 94 ? -12.606 0.808 -6.280 1.00 50.97 94 GLY A CA 1
ATOM 799 C C . GLY A 1 94 ? -12.991 0.206 -4.912 1.00 50.97 94 GLY A C 1
ATOM 800 O O . GLY A 1 94 ? -12.550 0.694 -3.870 1.00 50.97 94 GLY A O 1
ATOM 801 N N . THR A 1 95 ? -13.799 -0.857 -4.909 1.00 51.47 95 THR A N 1
ATOM 802 C CA . THR A 1 95 ? -14.562 -1.361 -3.757 1.00 51.47 95 THR A CA 1
ATOM 803 C C . THR A 1 95 ? -13.757 -2.321 -2.875 1.00 51.47 95 THR A C 1
ATOM 805 O O . THR A 1 95 ? -14.107 -2.497 -1.714 1.00 51.47 95 THR A O 1
ATOM 808 N N . ASN A 1 96 ? -12.616 -2.852 -3.329 1.00 47.16 96 ASN A N 1
ATOM 809 C CA . ASN A 1 96 ? -11.809 -3.792 -2.525 1.00 47.16 96 ASN A CA 1
ATOM 810 C C . ASN A 1 96 ? -11.195 -3.115 -1.284 1.00 47.16 96 ASN A C 1
ATOM 812 O O . ASN A 1 96 ? -11.064 -3.730 -0.227 1.00 47.16 96 ASN A O 1
ATOM 816 N N . SER A 1 97 ? -10.892 -1.810 -1.370 1.00 52.59 97 SER A N 1
ATOM 817 C CA . SER A 1 97 ? -10.594 -1.010 -0.176 1.00 52.59 97 SER A CA 1
ATOM 818 C C . SER A 1 97 ? -11.834 -0.861 0.698 1.00 52.59 97 SER A C 1
ATOM 820 O O . SER A 1 97 ? -11.708 -0.845 1.914 1.00 52.59 97 SER A O 1
ATOM 822 N N . SER A 1 98 ? -13.023 -0.737 0.112 1.00 62.34 98 SER A N 1
ATOM 823 C CA . SER A 1 98 ? -14.256 -0.507 0.859 1.00 62.34 98 SER A CA 1
ATOM 824 C C . SER A 1 98 ? -14.771 -1.748 1.582 1.00 62.34 98 SER A C 1
ATOM 826 O O . SER A 1 98 ? -15.245 -1.579 2.692 1.00 62.34 98 SER A O 1
ATOM 828 N N . GLU A 1 99 ? -14.621 -2.966 1.056 1.00 68.12 99 GLU A N 1
ATOM 829 C CA . GLU A 1 99 ? -15.072 -4.184 1.749 1.00 68.12 99 GLU A CA 1
ATOM 830 C C . GLU A 1 99 ? -14.169 -4.531 2.926 1.00 68.12 99 GLU A C 1
ATOM 832 O O . GLU A 1 99 ? -14.654 -4.694 4.041 1.00 68.12 99 GLU A O 1
ATOM 837 N N . SER A 1 100 ? -12.848 -4.539 2.722 1.00 71.06 100 SER A N 1
ATOM 838 C CA . SER A 1 100 ? -11.885 -4.724 3.815 1.00 71.06 100 SER A CA 1
ATOM 839 C C . SER A 1 100 ? -12.017 -3.615 4.869 1.00 71.06 100 SER A C 1
ATOM 841 O O . SER A 1 100 ? -12.055 -3.882 6.072 1.00 71.06 100 SER A O 1
ATOM 843 N N . THR A 1 101 ? -12.200 -2.360 4.434 1.00 79.69 101 THR A N 1
ATOM 844 C CA . THR A 1 101 ? -12.461 -1.244 5.358 1.00 79.69 101 THR A CA 1
ATOM 845 C C . THR A 1 101 ? -13.809 -1.403 6.059 1.00 79.69 101 THR A C 1
ATOM 847 O O . THR A 1 101 ? -13.887 -1.166 7.259 1.00 79.69 101 THR A O 1
ATOM 850 N N . LYS A 1 102 ? -14.867 -1.838 5.367 1.00 84.31 102 LYS A N 1
ATOM 851 C CA . LYS A 1 102 ? -16.197 -2.086 5.943 1.00 84.31 102 LYS A CA 1
ATOM 852 C C . LYS A 1 102 ? -16.137 -3.209 6.971 1.00 84.31 102 LYS A C 1
ATOM 854 O O . LYS A 1 102 ? -16.672 -3.040 8.058 1.00 84.31 102 LYS A O 1
ATOM 859 N N . LEU A 1 103 ? -15.412 -4.290 6.694 1.00 86.88 103 LEU A N 1
ATOM 860 C CA . LEU A 1 103 ? -15.179 -5.378 7.641 1.00 86.88 103 LEU A CA 1
ATOM 861 C C . LEU A 1 103 ? -14.416 -4.892 8.882 1.00 86.88 103 LEU A C 1
ATOM 863 O O . LEU A 1 103 ? -14.790 -5.219 10.010 1.00 86.88 103 LEU A O 1
ATOM 867 N N . ALA A 1 104 ? -13.385 -4.060 8.706 1.00 88.38 104 ALA A N 1
ATOM 868 C CA . ALA A 1 104 ? -12.658 -3.451 9.820 1.00 88.38 104 ALA A CA 1
ATOM 869 C C . ALA A 1 104 ? -13.548 -2.509 10.657 1.00 88.38 104 ALA A C 1
ATOM 871 O O . ALA A 1 104 ? -13.478 -2.513 11.890 1.00 88.38 104 ALA A O 1
ATOM 872 N N . LEU A 1 105 ? -14.410 -1.723 10.005 1.00 90.75 105 LEU A N 1
ATOM 873 C CA . LEU A 1 105 ? -15.383 -0.848 10.663 1.00 90.75 105 LEU A CA 1
ATOM 874 C C . LEU A 1 105 ? -16.431 -1.659 11.428 1.00 90.75 105 LEU A C 1
ATOM 876 O O . LEU A 1 105 ? -16.669 -1.365 12.597 1.00 90.75 105 LEU A O 1
ATOM 880 N N . LEU A 1 106 ? -16.983 -2.710 10.819 1.00 91.69 106 LEU A N 1
ATOM 881 C CA . LEU A 1 106 ? -17.905 -3.641 11.465 1.00 91.69 106 LEU A CA 1
ATOM 882 C C . LEU A 1 106 ? -17.263 -4.273 12.691 1.00 91.69 106 LEU A C 1
ATOM 884 O O . LEU A 1 106 ? -17.836 -4.211 13.770 1.00 91.69 106 LEU A O 1
ATOM 888 N N . THR A 1 107 ? -16.043 -4.796 12.565 1.00 92.50 107 THR A N 1
ATOM 889 C CA . THR A 1 107 ? -15.304 -5.386 13.691 1.00 92.50 107 THR A CA 1
ATOM 890 C C . THR A 1 107 ? -15.196 -4.390 14.843 1.00 92.50 107 THR A C 1
ATOM 892 O O . THR A 1 107 ? -15.495 -4.720 15.988 1.00 92.50 107 THR A O 1
ATOM 895 N N . ARG A 1 108 ? -14.853 -3.132 14.545 1.00 93.19 108 ARG A N 1
ATOM 896 C CA . ARG A 1 108 ? -14.771 -2.070 15.550 1.00 93.19 108 ARG A CA 1
ATOM 897 C C . ARG A 1 108 ? -16.123 -1.746 16.189 1.00 93.19 108 ARG A C 1
ATOM 899 O O . ARG A 1 108 ? -16.168 -1.542 17.399 1.00 93.19 108 ARG A O 1
ATOM 906 N N . ILE A 1 109 ? -17.206 -1.718 15.419 1.00 93.50 109 ILE A N 1
ATOM 907 C CA . ILE A 1 109 ? -18.562 -1.549 15.956 1.00 93.50 109 ILE A CA 1
ATOM 908 C C . ILE A 1 109 ? -18.903 -2.730 16.872 1.00 93.50 109 ILE A C 1
ATOM 910 O O . ILE A 1 109 ? -19.224 -2.499 18.032 1.00 93.50 109 ILE A O 1
ATOM 914 N N . LYS A 1 110 ? -18.689 -3.979 16.437 1.00 93.44 110 LYS A N 1
ATOM 915 C CA . LYS A 1 110 ? -18.900 -5.186 17.257 1.00 93.44 110 LYS A CA 1
ATOM 916 C C . LYS A 1 110 ? -18.139 -5.127 18.589 1.00 93.44 110 LYS A C 1
ATOM 918 O O . LYS A 1 110 ? -18.696 -5.448 19.634 1.00 93.44 110 LYS A O 1
ATOM 923 N N . THR A 1 111 ? -16.896 -4.631 18.586 1.00 93.19 111 THR A N 1
ATOM 924 C CA . THR A 1 111 ? -16.134 -4.434 19.835 1.00 93.19 111 THR A CA 1
ATOM 925 C C . THR A 1 111 ? -16.712 -3.365 20.762 1.00 93.19 111 THR A C 1
ATOM 927 O O . THR A 1 111 ? -16.480 -3.421 21.961 1.00 93.19 111 THR A O 1
ATOM 930 N N . LEU A 1 112 ? -17.439 -2.372 20.244 1.00 92.19 112 LEU A N 1
ATOM 931 C CA . LEU A 1 112 ? -18.117 -1.379 21.081 1.00 92.19 112 LEU A CA 1
ATOM 932 C C . LEU A 1 112 ? -19.411 -1.948 21.672 1.00 92.19 112 LEU A C 1
ATOM 934 O O . LEU A 1 112 ? -19.700 -1.670 22.832 1.00 92.19 112 LEU A O 1
ATOM 938 N N . TYR A 1 113 ? -20.138 -2.774 20.914 1.00 93.44 113 TYR A N 1
ATOM 939 C CA . TYR A 1 113 ? -21.347 -3.463 21.384 1.00 93.44 113 TYR A CA 1
ATOM 940 C C . TYR A 1 113 ? -21.054 -4.460 22.513 1.00 93.44 113 TYR A C 1
ATOM 942 O O . TYR A 1 113 ? -21.839 -4.574 23.446 1.00 93.44 113 TYR A O 1
ATOM 950 N N . SER A 1 114 ? -19.880 -5.104 22.534 1.00 91.94 114 SER A N 1
ATOM 951 C CA . SER A 1 114 ? -19.508 -5.982 23.659 1.00 91.94 114 SER A CA 1
ATOM 952 C C . SER A 1 114 ? -19.423 -5.254 25.011 1.00 91.94 114 SER A C 1
ATOM 954 O O . SER A 1 114 ? -19.503 -5.885 26.064 1.00 91.94 114 SER A O 1
ATOM 956 N N . HIS A 1 115 ? -19.282 -3.924 25.001 1.00 89.12 115 HIS A N 1
ATOM 957 C CA . HIS A 1 115 ? -19.253 -3.094 26.202 1.00 89.12 115 HIS A CA 1
ATOM 958 C C . HIS A 1 115 ? -20.634 -2.592 26.645 1.00 89.12 115 HIS A C 1
ATOM 960 O O . HIS A 1 115 ? -20.738 -2.009 27.726 1.00 89.12 115 HIS A O 1
ATOM 966 N N . GLU A 1 116 ? -21.692 -2.824 25.871 1.00 89.75 116 GLU A N 1
ATOM 967 C CA . GLU A 1 116 ? -23.040 -2.332 26.163 1.00 89.75 116 GLU A CA 1
ATOM 968 C C . GLU A 1 116 ? -23.558 -2.814 27.528 1.00 89.75 116 GLU A C 1
ATOM 970 O O . GLU A 1 116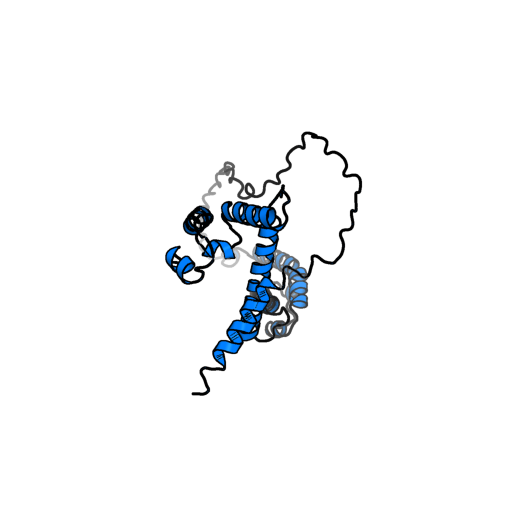 ? -24.051 -2.020 28.332 1.00 89.75 116 GLU A O 1
ATOM 975 N N . SER A 1 117 ? -23.363 -4.096 27.848 1.00 87.69 117 SER A N 1
ATOM 976 C CA . SER A 1 117 ? -23.795 -4.691 29.121 1.00 87.69 117 SER A CA 1
ATOM 977 C C . SER A 1 117 ? -23.130 -4.051 30.344 1.00 87.69 117 SER A C 1
ATOM 979 O O . SER A 1 117 ? -23.724 -4.009 31.421 1.00 87.69 117 SER A O 1
ATOM 981 N N . THR A 1 118 ? -21.923 -3.503 30.178 1.00 88.56 118 THR A N 1
ATOM 982 C CA . THR A 1 118 ? -21.173 -2.826 31.249 1.00 88.56 118 THR A CA 1
ATOM 983 C C . THR A 1 118 ? -21.590 -1.370 31.458 1.00 88.56 118 THR A C 1
ATOM 985 O O . THR A 1 118 ? -21.186 -0.751 32.444 1.00 88.56 118 THR A O 1
ATOM 988 N N . LEU A 1 119 ? -22.382 -0.811 30.541 1.00 89.94 119 LEU A N 1
ATOM 989 C CA . LEU A 1 119 ? -22.901 0.546 30.636 1.00 89.94 119 LEU A CA 1
ATOM 990 C C . LEU A 1 119 ? -24.191 0.603 31.452 1.00 89.94 119 LEU A C 1
ATOM 992 O O . LEU A 1 119 ? -24.991 -0.339 31.484 1.00 89.94 119 LEU A O 1
ATOM 996 N N . LEU A 1 120 ? -24.399 1.767 32.064 1.00 88.00 120 LEU A N 1
ATOM 997 C CA . LEU A 1 120 ? -25.654 2.149 32.700 1.00 88.00 120 LEU A CA 1
ATOM 998 C C . LEU A 1 120 ? -26.774 2.192 31.665 1.00 88.00 120 LEU A C 1
ATOM 1000 O O . LEU A 1 120 ? -26.550 2.639 30.546 1.00 88.00 120 LEU A O 1
ATOM 1004 N N . VAL A 1 121 ? -27.985 1.791 32.057 1.00 88.88 121 VAL A N 1
ATOM 1005 C CA . VAL A 1 121 ? -29.154 1.732 31.159 1.00 88.88 121 VAL A CA 1
ATOM 1006 C C . VAL A 1 121 ? -29.390 3.066 30.437 1.00 88.88 121 VAL A C 1
ATOM 1008 O O . VAL A 1 121 ? -29.601 3.080 29.231 1.00 88.88 121 VAL A O 1
ATOM 1011 N N . GLN A 1 122 ? -29.251 4.191 31.144 1.00 88.69 122 GLN A N 1
ATOM 1012 C CA . GLN A 1 122 ? -29.401 5.541 30.579 1.00 88.69 122 GLN A CA 1
ATOM 1013 C C . GLN A 1 122 ? -28.362 5.897 29.497 1.00 88.69 122 GLN A C 1
ATOM 1015 O O . GLN A 1 122 ? -28.632 6.723 28.629 1.00 88.69 122 GLN A O 1
ATOM 1020 N N . ASP A 1 123 ? -27.188 5.261 29.518 1.00 91.00 123 ASP A N 1
ATOM 1021 C CA . ASP A 1 123 ? -26.081 5.542 28.598 1.00 91.00 123 ASP A CA 1
ATOM 1022 C C . ASP A 1 123 ? -26.064 4.593 27.382 1.00 91.00 123 ASP A C 1
ATOM 1024 O O . ASP A 1 123 ? -25.145 4.657 26.561 1.00 91.00 123 ASP A O 1
ATOM 1028 N N . ARG A 1 124 ? -27.069 3.711 27.242 1.00 91.06 124 ARG A N 1
ATOM 1029 C CA . ARG A 1 124 ? -27.160 2.720 26.150 1.00 91.06 124 ARG A CA 1
ATOM 1030 C C . ARG A 1 124 ? -27.798 3.241 24.859 1.00 91.06 124 ARG A C 1
ATOM 1032 O O . ARG A 1 124 ? -27.776 2.536 23.858 1.00 91.06 124 ARG A O 1
ATOM 1039 N N . PHE A 1 125 ? -28.270 4.488 24.821 1.00 90.06 125 PHE A N 1
ATOM 1040 C CA . PHE A 1 125 ? -28.898 5.070 23.624 1.00 90.06 125 PHE A CA 1
ATOM 1041 C C . PHE A 1 125 ? -28.077 4.992 22.310 1.00 90.06 125 PHE A C 1
ATOM 1043 O O . PHE A 1 125 ? -28.689 4.986 21.240 1.00 90.06 125 PHE A O 1
ATOM 1050 N N . PRO A 1 126 ? -26.723 4.945 22.298 1.00 89.19 126 PRO A N 1
ATOM 1051 C CA . PRO A 1 126 ? -25.977 4.790 21.047 1.00 89.19 126 PRO A CA 1
ATOM 1052 C C . PRO A 1 126 ? -26.171 3.429 20.365 1.00 89.19 126 PRO A C 1
ATOM 1054 O O . PRO A 1 126 ? -25.854 3.314 19.179 1.00 89.19 126 PRO A O 1
ATOM 1057 N N . PHE A 1 127 ? -26.655 2.426 21.105 1.00 90.81 127 PHE A N 1
ATOM 1058 C CA . PHE A 1 127 ? -26.790 1.027 20.688 1.00 90.81 127 PHE A CA 1
ATOM 1059 C C . PHE A 1 127 ? -28.210 0.666 20.227 1.00 90.81 127 PHE A C 1
ATOM 1061 O O . PHE A 1 127 ? -28.519 -0.503 20.075 1.00 90.81 127 PHE A O 1
ATOM 1068 N N . ASN A 1 128 ? -29.061 1.655 19.933 1.00 88.00 128 ASN A N 1
ATOM 1069 C CA . ASN A 1 128 ? -30.442 1.435 19.470 1.00 88.00 128 ASN A CA 1
ATOM 1070 C C . ASN A 1 128 ? -30.565 0.730 18.102 1.00 88.00 128 ASN A C 1
ATOM 1072 O O . ASN A 1 128 ? -31.674 0.478 17.647 1.00 88.00 128 ASN A O 1
ATOM 1076 N N . ILE A 1 129 ? -29.452 0.523 17.399 1.00 88.56 129 ILE A N 1
ATOM 1077 C CA . ILE A 1 129 ? -29.407 -0.156 16.101 1.00 88.56 129 ILE A CA 1
ATOM 1078 C C . ILE A 1 129 ? -28.892 -1.567 16.354 1.00 88.56 129 ILE A C 1
ATOM 1080 O O . ILE A 1 129 ? -27.865 -1.706 17.018 1.00 88.56 129 ILE A O 1
ATOM 1084 N N . ASP A 1 130 ? -29.531 -2.583 15.790 1.00 88.50 130 ASP A N 1
ATOM 1085 C CA . ASP A 1 130 ? -29.065 -3.959 15.951 1.00 88.50 130 ASP A CA 1
ATOM 1086 C C . ASP A 1 130 ? -27.721 -4.189 15.245 1.00 88.50 130 ASP A C 1
ATOM 1088 O O . ASP A 1 130 ? -27.332 -3.483 14.305 1.00 88.50 130 ASP A O 1
ATOM 1092 N N . ILE A 1 131 ? -26.947 -5.159 15.736 1.00 87.44 131 ILE A N 1
ATOM 1093 C CA . ILE A 1 131 ? -25.585 -5.406 15.248 1.00 87.44 131 ILE A CA 1
ATOM 1094 C C . ILE A 1 131 ? -25.585 -5.944 13.809 1.00 87.44 131 ILE A C 1
ATOM 1096 O O . ILE A 1 131 ? -24.652 -5.668 13.049 1.00 87.44 131 ILE A O 1
ATOM 1100 N N . GLU A 1 132 ? -26.651 -6.645 13.431 1.00 88.25 132 GLU A N 1
ATOM 1101 C CA . GLU A 1 132 ? -26.939 -7.177 12.101 1.00 88.25 132 GLU A CA 1
ATOM 1102 C C . GLU A 1 132 ? -27.253 -6.049 11.106 1.00 88.25 132 GLU A C 1
ATOM 1104 O O . GLU A 1 132 ? -26.719 -6.024 9.996 1.00 88.25 132 GLU A O 1
ATOM 1109 N N . ASP A 1 133 ? -28.004 -5.029 11.530 1.00 89.94 133 ASP A N 1
ATOM 1110 C CA . ASP A 1 133 ? -28.380 -3.887 10.687 1.00 89.94 133 ASP A CA 1
ATOM 1111 C C . ASP A 1 133 ? -27.181 -3.047 10.236 1.00 89.94 133 ASP A C 1
ATOM 1113 O O . ASP A 1 133 ? -27.242 -2.323 9.233 1.00 89.94 133 ASP A O 1
ATOM 1117 N N . TRP A 1 134 ? -26.062 -3.118 10.962 1.00 88.19 134 TRP A N 1
ATOM 1118 C CA . TRP A 1 134 ? -24.829 -2.464 10.542 1.00 88.19 134 TRP A CA 1
ATOM 1119 C C . TRP A 1 134 ? -24.278 -3.053 9.249 1.00 88.19 134 TRP A C 1
ATOM 1121 O O . TRP A 1 134 ? -23.689 -2.305 8.471 1.00 88.19 134 TRP A O 1
ATOM 1131 N N . GLU A 1 135 ? -24.494 -4.337 8.962 1.00 87.31 135 GLU A N 1
ATOM 1132 C CA . GLU A 1 135 ? -23.984 -4.982 7.749 1.00 87.31 135 GLU A CA 1
ATOM 1133 C C . GLU A 1 135 ? -24.546 -4.347 6.469 1.00 87.31 135 GLU A C 1
ATOM 1135 O O . GLU A 1 135 ? -23.833 -4.217 5.469 1.00 87.31 135 GLU A O 1
ATOM 1140 N N . HIS A 1 136 ? -25.771 -3.827 6.520 1.00 86.38 136 HIS A N 1
ATOM 1141 C CA . HIS A 1 136 ? -26.424 -3.165 5.390 1.00 86.38 136 HIS A CA 1
ATOM 1142 C C . HIS A 1 136 ? -26.072 -1.676 5.248 1.00 86.38 136 HIS A C 1
ATOM 1144 O O . HIS A 1 136 ? -26.364 -1.061 4.221 1.00 86.38 136 HIS A O 1
ATOM 1150 N N . LYS A 1 137 ? -25.406 -1.067 6.238 1.00 86.19 137 LYS A N 1
ATOM 1151 C CA . LYS A 1 137 ? -25.049 0.359 6.195 1.00 86.19 137 LYS A CA 1
ATOM 1152 C C . LYS A 1 137 ? -23.798 0.626 5.356 1.00 86.19 137 LYS A C 1
ATOM 1154 O O . LYS A 1 137 ? -22.931 -0.228 5.149 1.00 86.19 137 LYS A O 1
ATOM 1159 N N . THR A 1 138 ? -23.685 1.865 4.880 1.00 86.94 138 THR A N 1
ATOM 1160 C CA . THR A 1 138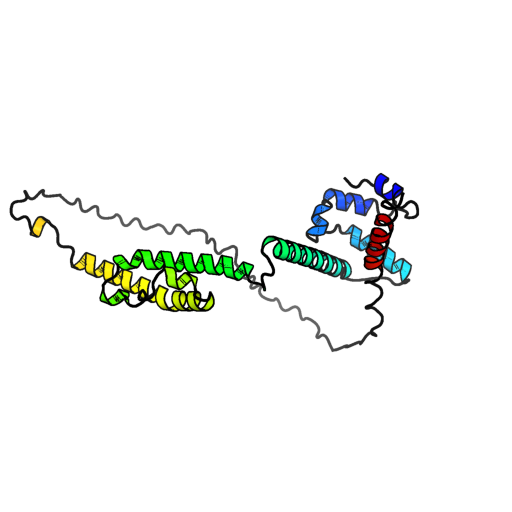 ? -22.519 2.326 4.118 1.00 86.94 138 THR A CA 1
ATOM 1161 C C . THR A 1 138 ? -21.302 2.514 5.028 1.00 86.94 138 THR A C 1
ATOM 1163 O O . THR A 1 138 ? -21.427 2.864 6.205 1.00 86.94 138 THR A O 1
ATOM 1166 N N . GLY A 1 139 ? -20.094 2.344 4.477 1.00 85.12 139 GLY A N 1
ATOM 1167 C CA . GLY A 1 139 ? -18.848 2.549 5.229 1.00 85.12 139 GLY A CA 1
ATOM 1168 C C . GLY A 1 139 ? -18.722 3.963 5.816 1.00 85.12 139 GLY A C 1
ATOM 1169 O O . GLY A 1 139 ? -18.213 4.136 6.922 1.00 85.12 139 GLY A O 1
ATOM 1170 N N . THR A 1 140 ? -19.257 4.977 5.131 1.00 85.38 140 THR A N 1
ATOM 1171 C CA . THR A 1 140 ? -19.290 6.362 5.625 1.00 85.38 140 THR A CA 1
ATOM 1172 C C . THR A 1 140 ? -20.173 6.504 6.865 1.00 85.38 140 THR A C 1
ATOM 1174 O O . THR A 1 140 ? -19.750 7.121 7.842 1.00 85.38 140 THR A O 1
ATOM 1177 N N . ALA A 1 141 ? -21.364 5.894 6.869 1.00 86.50 141 ALA A N 1
ATOM 1178 C CA . ALA A 1 141 ? -22.260 5.917 8.025 1.00 86.50 141 ALA A CA 1
ATOM 1179 C C . ALA A 1 141 ? -21.621 5.230 9.246 1.00 86.50 141 ALA A C 1
ATOM 1181 O O . ALA A 1 141 ? -21.665 5.765 10.355 1.00 86.50 141 ALA A O 1
ATOM 1182 N N . MET A 1 142 ? -20.940 4.096 9.034 1.00 91.06 142 MET A N 1
ATOM 1183 C CA . MET A 1 142 ? -20.166 3.414 10.079 1.00 91.06 142 MET A CA 1
ATOM 1184 C C . MET A 1 142 ? -19.059 4.309 10.654 1.00 91.06 142 MET A C 1
ATOM 1186 O O . MET A 1 142 ? -18.920 4.429 11.870 1.00 91.06 142 MET A O 1
ATOM 1190 N N . GLN A 1 143 ? -18.279 4.978 9.800 1.00 90.00 143 GLN A N 1
ATOM 1191 C CA . GLN A 1 143 ? -17.203 5.876 10.237 1.00 90.00 143 GLN A CA 1
ATOM 1192 C C . GLN A 1 143 ? -17.721 7.067 11.046 1.00 90.00 143 GLN A C 1
ATOM 1194 O O . GLN A 1 143 ? -17.133 7.420 12.074 1.00 90.00 143 GLN A O 1
ATOM 1199 N N . GLN A 1 144 ? -18.819 7.676 10.600 1.00 92.00 144 GLN A N 1
ATOM 1200 C CA . GLN A 1 144 ? -19.454 8.793 11.295 1.00 92.00 144 GLN A CA 1
ATOM 1201 C C . GLN A 1 144 ? -19.953 8.364 12.675 1.00 92.00 144 GLN A C 1
ATOM 1203 O O . GLN A 1 144 ? -19.656 9.031 13.669 1.00 92.00 144 GLN A O 1
ATOM 1208 N N . TRP A 1 145 ? -20.631 7.216 12.759 1.00 94.31 145 TRP A N 1
ATOM 1209 C CA . TRP A 1 145 ? -21.104 6.680 14.032 1.00 94.31 145 TRP A CA 1
ATOM 1210 C C . TRP A 1 145 ? -19.946 6.364 14.983 1.00 94.31 145 TRP A C 1
ATOM 1212 O O . TRP A 1 145 ? -19.982 6.793 16.135 1.00 94.31 145 TRP A O 1
ATOM 1222 N N . ILE A 1 146 ? -18.880 5.705 14.510 1.00 93.69 146 ILE A N 1
ATOM 1223 C CA . ILE A 1 146 ? -17.690 5.425 15.332 1.00 93.69 146 ILE A CA 1
ATOM 1224 C C . ILE A 1 146 ? -17.093 6.734 15.851 1.00 93.69 146 ILE A C 1
ATOM 1226 O O . ILE A 1 146 ? -16.794 6.842 17.040 1.00 93.69 146 ILE A O 1
ATOM 1230 N N . THR A 1 147 ? -16.929 7.733 14.987 1.00 94.00 147 THR A N 1
ATOM 1231 C CA . THR A 1 147 ? -16.322 9.021 15.353 1.00 94.00 147 THR A CA 1
ATOM 1232 C C . THR A 1 147 ? -17.137 9.748 16.419 1.00 94.00 147 THR A C 1
ATOM 1234 O O . THR A 1 147 ? -16.567 10.250 17.386 1.00 94.00 147 THR A O 1
ATOM 1237 N N . ARG A 1 148 ? -18.467 9.757 16.280 1.00 93.69 148 ARG A N 1
ATOM 1238 C CA . ARG A 1 148 ? -19.377 10.432 17.210 1.00 93.69 148 ARG A CA 1
ATOM 1239 C C . ARG A 1 148 ? -19.521 9.689 18.540 1.00 93.69 148 ARG A C 1
ATOM 1241 O O . ARG A 1 148 ? -19.456 10.314 19.594 1.00 93.69 148 ARG A O 1
ATOM 1248 N N . ASN A 1 149 ? -19.687 8.367 18.504 1.00 92.75 149 ASN A N 1
ATOM 1249 C CA . ASN A 1 149 ? -20.086 7.586 19.679 1.00 92.75 149 ASN A CA 1
ATOM 1250 C C . ASN A 1 149 ? -18.910 7.010 20.475 1.00 92.75 149 ASN A C 1
ATOM 1252 O O . ASN A 1 149 ? -19.012 6.881 21.691 1.00 92.75 149 ASN A O 1
ATOM 1256 N N . THR A 1 150 ? -17.755 6.735 19.853 1.00 93.69 150 THR A N 1
ATOM 1257 C CA . THR A 1 150 ? -16.569 6.229 20.579 1.00 93.69 150 THR A CA 1
ATOM 1258 C C . THR A 1 150 ? -16.164 7.094 21.787 1.00 93.69 150 THR A C 1
ATOM 1260 O O . THR A 1 150 ? -15.922 6.522 22.853 1.00 93.69 150 THR A O 1
ATOM 1263 N N . PRO A 1 151 ? -16.024 8.435 21.683 1.00 94.56 151 PRO A N 1
ATOM 1264 C CA . PRO A 1 151 ? -15.623 9.246 22.835 1.00 94.56 151 PRO A CA 1
ATOM 1265 C C . PRO A 1 151 ? -16.680 9.237 23.946 1.00 94.56 151 PRO A C 1
ATOM 1267 O O . PRO A 1 151 ? -16.321 9.149 25.120 1.00 94.56 151 PRO A O 1
ATOM 1270 N N . PHE A 1 152 ? -17.963 9.255 23.577 1.00 94.00 152 PHE A N 1
ATOM 1271 C CA . PHE A 1 152 ? -19.073 9.175 24.521 1.00 94.00 152 PHE A CA 1
ATOM 1272 C C . PHE A 1 152 ? -19.080 7.838 25.275 1.00 94.00 152 PHE A C 1
ATOM 1274 O O . PHE A 1 152 ? -19.036 7.831 26.502 1.00 94.00 152 PHE A O 1
ATOM 1281 N N . ILE A 1 153 ? -19.018 6.711 24.558 1.00 93.69 153 ILE A N 1
ATOM 1282 C CA . ILE A 1 153 ? -19.001 5.362 25.149 1.00 93.69 153 ILE A CA 1
ATOM 1283 C C . ILE A 1 153 ? -17.831 5.220 26.132 1.00 93.69 153 ILE A C 1
ATOM 1285 O O . ILE A 1 153 ? -18.001 4.730 27.246 1.00 93.69 153 ILE A O 1
ATOM 1289 N N . LYS A 1 154 ? -16.638 5.716 25.778 1.00 94.00 154 LYS A N 1
ATOM 1290 C CA . LYS A 1 154 ? -15.476 5.708 26.685 1.00 94.00 154 LYS A CA 1
ATOM 1291 C C . LYS A 1 154 ? -15.722 6.496 27.972 1.00 94.00 154 LYS A C 1
ATOM 1293 O O . LYS A 1 154 ? -15.274 6.077 29.040 1.00 94.00 154 LYS A O 1
ATOM 1298 N N . HIS A 1 155 ? -16.390 7.640 27.870 1.00 94.25 155 HIS A N 1
ATOM 1299 C CA . HIS A 1 155 ? -16.742 8.457 29.023 1.00 94.25 155 HIS A CA 1
ATOM 1300 C C . HIS A 1 155 ? -17.783 7.757 29.907 1.00 94.25 155 HIS A C 1
ATOM 1302 O O . HIS A 1 155 ? -17.570 7.636 31.114 1.00 94.25 155 HIS A O 1
ATOM 1308 N N . ALA A 1 156 ? -18.840 7.212 29.307 1.00 91.94 156 ALA A N 1
ATOM 1309 C CA . ALA A 1 156 ? -19.879 6.472 30.014 1.00 91.94 156 ALA A CA 1
ATOM 1310 C C . ALA A 1 156 ? -19.314 5.231 30.733 1.00 91.94 156 ALA A C 1
ATOM 1312 O O . ALA A 1 156 ? -19.587 5.019 31.913 1.00 91.94 156 ALA A O 1
ATOM 1313 N N . LEU A 1 157 ? -18.395 4.488 30.102 1.00 93.12 157 LEU A N 1
ATOM 1314 C CA . LEU A 1 157 ? -17.684 3.374 30.747 1.00 93.12 157 LEU A CA 1
ATOM 1315 C C . LEU A 1 157 ? -16.877 3.810 31.975 1.00 93.12 157 LEU A C 1
ATOM 1317 O O . LEU A 1 157 ? -16.758 3.065 32.950 1.00 93.12 157 LEU A O 1
ATOM 1321 N N . LYS A 1 158 ? -16.294 5.013 31.950 1.00 93.38 158 LYS A N 1
ATOM 1322 C CA . LYS A 1 158 ? -15.576 5.561 33.105 1.00 93.38 158 LYS A CA 1
ATOM 1323 C C . LYS A 1 158 ? -16.543 5.877 34.246 1.00 93.38 158 LYS A C 1
ATOM 1325 O O . LYS A 1 158 ? -16.226 5.563 35.391 1.00 93.38 158 LYS A O 1
ATOM 1330 N N . ILE A 1 159 ? -17.702 6.461 33.943 1.00 91.19 159 ILE A N 1
ATOM 1331 C CA . ILE A 1 159 ? -18.742 6.754 34.938 1.00 91.19 159 ILE A CA 1
ATOM 1332 C C . ILE A 1 159 ? -19.295 5.462 35.540 1.00 91.19 159 ILE A C 1
ATOM 1334 O O . ILE A 1 159 ? -19.335 5.352 36.763 1.00 91.19 159 ILE A O 1
ATOM 1338 N N . ALA A 1 160 ? -19.627 4.467 34.715 1.00 89.81 160 ALA A N 1
ATOM 1339 C CA . ALA A 1 160 ? -20.121 3.170 35.173 1.00 89.81 160 ALA A CA 1
ATOM 1340 C C . ALA A 1 160 ? -19.158 2.520 36.181 1.00 89.81 160 ALA A C 1
ATOM 1342 O O . ALA A 1 160 ? -19.567 2.109 37.265 1.00 89.81 160 ALA A O 1
ATOM 1343 N N . LYS A 1 161 ? -17.848 2.540 35.895 1.00 89.81 161 LYS A N 1
ATOM 1344 C CA . LYS A 1 161 ? -16.816 2.055 36.829 1.00 89.81 161 LYS A CA 1
ATOM 1345 C C . LYS A 1 161 ? -16.752 2.852 38.132 1.00 89.81 161 LYS A C 1
ATOM 1347 O O . LYS A 1 161 ? -16.529 2.273 39.191 1.00 89.81 161 LYS A O 1
ATOM 1352 N N . LEU A 1 162 ? -16.905 4.176 38.070 1.00 88.69 162 LEU A N 1
ATOM 1353 C CA . LEU A 1 162 ? -16.913 5.020 39.268 1.00 88.69 162 LEU A CA 1
ATOM 1354 C C . LEU A 1 162 ? -18.138 4.748 40.143 1.00 88.69 162 LEU A C 1
ATOM 1356 O O . LEU A 1 162 ? -18.009 4.718 41.364 1.00 88.69 162 LEU A O 1
ATOM 1360 N N . GLN A 1 163 ? -19.302 4.531 39.532 1.00 84.69 163 GLN A N 1
ATOM 1361 C CA . GLN A 1 163 ? -20.526 4.198 40.255 1.00 84.69 163 GLN A CA 1
ATOM 1362 C C . GLN A 1 163 ? -20.462 2.805 40.872 1.00 84.69 163 GLN A C 1
ATOM 1364 O O . GLN A 1 163 ? -20.818 2.662 42.038 1.00 84.69 163 GLN A O 1
ATOM 1369 N N . LEU A 1 164 ? -19.925 1.817 40.147 1.00 84.50 164 LEU A N 1
ATOM 1370 C CA . LEU A 1 164 ? -19.682 0.482 40.692 1.00 84.50 164 LEU A CA 1
ATOM 1371 C C . LEU A 1 164 ? -18.810 0.574 41.950 1.00 84.50 164 LEU A C 1
ATOM 1373 O O . LEU A 1 164 ? -19.238 0.164 43.020 1.00 84.50 164 LEU A O 1
ATOM 1377 N N . LYS A 1 165 ? -17.671 1.273 41.870 1.00 84.19 165 LYS A N 1
ATOM 1378 C CA . LYS A 1 165 ? -16.773 1.484 43.015 1.00 84.19 165 LYS A CA 1
ATOM 1379 C C . LYS A 1 165 ? -17.412 2.258 44.176 1.00 84.19 165 LYS A C 1
ATOM 1381 O O . LYS A 1 165 ? -17.042 2.053 45.327 1.00 84.19 165 LYS A O 1
ATOM 1386 N N . LYS A 1 166 ? -18.323 3.196 43.895 1.00 77.81 166 LYS A N 1
ATOM 1387 C CA . LYS A 1 166 ? -19.042 3.949 44.937 1.00 77.81 166 LYS A CA 1
ATOM 1388 C C . LYS A 1 166 ? -20.071 3.069 45.655 1.00 77.81 166 LYS A C 1
ATOM 1390 O O . LYS A 1 166 ? -20.257 3.232 46.857 1.00 77.81 166 LYS A O 1
ATOM 1395 N N . ASN A 1 167 ? -20.719 2.169 44.921 1.00 70.81 167 ASN A N 1
ATOM 1396 C CA . ASN A 1 167 ? -21.745 1.265 45.437 1.00 70.81 167 ASN A CA 1
ATOM 1397 C C . ASN A 1 167 ? -21.158 -0.045 45.999 1.00 70.81 167 ASN A C 1
ATOM 1399 O O . ASN A 1 167 ? -21.849 -0.775 46.706 1.00 70.81 167 ASN A O 1
ATOM 1403 N N . GLU A 1 168 ? -19.880 -0.329 45.742 1.00 70.12 168 GLU A N 1
ATOM 1404 C CA . GLU A 1 168 ? -19.112 -1.379 46.408 1.00 70.12 168 GLU A CA 1
ATOM 1405 C C . GLU A 1 168 ? -18.966 -1.049 47.902 1.00 70.12 168 GLU A C 1
ATOM 1407 O O . GLU A 1 168 ? -18.186 -0.192 48.323 1.00 70.12 168 GLU A O 1
ATOM 1412 N N . SER A 1 169 ? -19.734 -1.750 48.726 1.00 67.00 169 SER A N 1
ATOM 1413 C CA . SER A 1 169 ? -19.566 -1.769 50.175 1.00 67.00 169 SER A CA 1
ATOM 1414 C C . SER A 1 169 ? -18.857 -3.060 50.570 1.00 67.00 169 SER A C 1
ATOM 1416 O O . SER A 1 169 ? -19.076 -4.109 49.970 1.00 67.00 169 SER A O 1
ATOM 1418 N N . ASP A 1 170 ? -17.964 -2.980 51.560 1.00 73.62 170 ASP A N 1
ATOM 1419 C CA . ASP A 1 170 ? -17.300 -4.171 52.092 1.00 73.62 170 ASP A CA 1
ATOM 1420 C C . ASP A 1 170 ? -18.368 -5.160 52.574 1.00 73.62 170 ASP A C 1
ATOM 1422 O O . ASP A 1 170 ? -19.200 -4.809 53.415 1.00 73.62 170 ASP A O 1
ATOM 1426 N N . ILE A 1 171 ? -18.333 -6.387 52.049 1.00 71.62 171 ILE A N 1
ATOM 1427 C CA . ILE A 1 171 ? -19.267 -7.465 52.388 1.00 71.62 171 ILE A CA 1
ATOM 1428 C C . ILE A 1 171 ? -19.334 -7.715 53.901 1.00 71.62 171 ILE A C 1
ATOM 1430 O O . ILE A 1 171 ? -20.380 -8.094 54.423 1.00 71.62 171 ILE A O 1
ATOM 1434 N N . ARG A 1 172 ? -18.254 -7.412 54.635 1.00 69.62 172 ARG A N 1
ATOM 1435 C CA . ARG A 1 172 ? -18.194 -7.513 56.102 1.00 69.62 172 ARG A CA 1
ATOM 1436 C C . ARG A 1 172 ? -19.194 -6.601 56.814 1.00 69.62 172 ARG A C 1
ATOM 1438 O O . ARG A 1 172 ? -19.576 -6.901 57.937 1.00 69.62 172 ARG A O 1
ATOM 1445 N N . LYS A 1 173 ? -19.658 -5.522 56.174 1.00 72.44 173 LYS A N 1
ATOM 1446 C CA . LYS A 1 173 ? -20.727 -4.666 56.716 1.00 72.44 173 LYS A CA 1
ATOM 1447 C C . LYS A 1 173 ? -22.088 -5.368 56.756 1.00 72.44 173 LYS A C 1
ATOM 1449 O O . LYS A 1 173 ? -22.937 -4.959 57.537 1.00 72.44 173 LYS A O 1
ATOM 1454 N N . PHE A 1 174 ? -22.289 -6.409 55.948 1.00 75.19 174 PHE A N 1
ATOM 1455 C CA . PHE A 1 174 ? -23.555 -7.145 55.847 1.00 75.19 174 PHE A CA 1
ATOM 1456 C C . PHE A 1 174 ? -23.516 -8.518 56.533 1.00 75.19 174 PHE A C 1
ATOM 1458 O O . PHE A 1 174 ? -24.519 -9.225 56.524 1.00 75.19 174 PHE A O 1
ATOM 1465 N N . ILE A 1 175 ? -22.386 -8.901 57.146 1.00 79.88 175 ILE A N 1
ATOM 1466 C CA . ILE A 1 175 ? -22.247 -10.151 57.908 1.00 79.88 175 ILE A CA 1
ATOM 1467 C C . ILE A 1 175 ? -21.796 -9.809 59.340 1.00 79.88 175 ILE A C 1
ATOM 1469 O O . ILE A 1 175 ? -20.599 -9.846 59.632 1.00 79.88 175 ILE A O 1
ATOM 1473 N N . PRO A 1 176 ? -22.730 -9.475 60.252 1.00 68.69 176 PRO A N 1
ATOM 1474 C CA . PRO A 1 176 ? -22.403 -8.999 61.601 1.00 68.69 176 PRO A CA 1
ATOM 1475 C C . PRO A 1 176 ? -21.714 -10.043 62.500 1.00 68.69 176 PRO A C 1
ATOM 1477 O O . PRO A 1 176 ? -21.120 -9.673 63.506 1.00 68.69 176 PRO A O 1
ATOM 1480 N N . SER A 1 177 ? -21.753 -11.331 62.139 1.00 65.88 177 SER A N 1
ATOM 1481 C CA . SER A 1 177 ? -21.142 -12.434 62.905 1.00 65.88 177 SER A CA 1
ATOM 1482 C C . SER A 1 177 ? -19.857 -12.989 62.269 1.00 65.88 177 SER A C 1
ATOM 1484 O O . SER A 1 177 ? -19.284 -13.959 62.760 1.00 65.88 177 SER A O 1
ATOM 1486 N N . ALA A 1 178 ? -19.362 -12.389 61.180 1.00 62.75 178 ALA A N 1
ATOM 1487 C CA . ALA A 1 178 ? -18.102 -12.837 60.599 1.00 62.75 178 ALA A CA 1
ATOM 1488 C C . ALA A 1 178 ? -16.962 -12.576 61.603 1.00 62.75 178 ALA A C 1
ATOM 1490 O O . ALA A 1 178 ? -16.792 -11.426 62.022 1.00 62.75 178 ALA A O 1
ATOM 1491 N N . PRO A 1 179 ? -16.157 -13.590 61.985 1.00 66.38 179 PRO A N 1
ATOM 1492 C CA . PRO A 1 179 ? -14.988 -13.354 62.815 1.00 66.38 179 PRO A CA 1
ATOM 1493 C C . PRO A 1 179 ? -14.127 -12.313 62.109 1.00 66.38 179 PRO A C 1
ATOM 1495 O O . PRO A 1 179 ? -13.734 -12.488 60.950 1.00 66.38 179 PRO A O 1
ATOM 1498 N N . ILE A 1 180 ? -13.883 -11.194 62.794 1.00 59.66 180 ILE A N 1
ATOM 1499 C CA . ILE A 1 180 ? -13.025 -10.125 62.299 1.00 59.66 180 ILE A CA 1
ATOM 1500 C C . ILE A 1 180 ? -11.625 -10.723 62.219 1.00 59.66 180 ILE A C 1
ATOM 1502 O O . ILE A 1 180 ? -10.837 -10.650 63.159 1.00 59.66 180 ILE A O 1
ATOM 1506 N N . LEU A 1 181 ? -11.297 -11.321 61.074 1.00 58.31 181 LEU A N 1
ATOM 1507 C CA . LEU A 1 181 ? -9.918 -11.533 60.697 1.00 58.31 181 LEU A CA 1
ATOM 1508 C C . LEU A 1 181 ? -9.341 -10.130 60.582 1.00 58.31 181 LEU A C 1
ATOM 1510 O O . LEU A 1 181 ? -9.555 -9.433 59.578 1.00 58.31 181 LEU A O 1
ATOM 1514 N N . GLN A 1 182 ? -8.671 -9.708 61.658 1.00 55.19 182 GLN A N 1
ATOM 1515 C CA . GLN A 1 182 ? -7.754 -8.588 61.672 1.00 55.19 182 GLN A CA 1
ATOM 1516 C C . GLN A 1 182 ? -6.664 -8.924 60.660 1.00 55.19 182 GLN A C 1
ATOM 1518 O O . GLN A 1 182 ? -5.569 -9.374 60.998 1.00 55.19 182 GLN A O 1
ATOM 1523 N N . HIS A 1 183 ? -6.950 -8.712 59.379 1.00 55.91 183 HIS A N 1
ATOM 1524 C CA . HIS A 1 183 ? -5.883 -8.494 58.439 1.00 55.91 183 HIS A CA 1
ATOM 1525 C C . HIS A 1 183 ? -5.221 -7.220 58.931 1.00 55.91 183 HIS A C 1
ATOM 1527 O O . HIS A 1 183 ? -5.692 -6.114 58.677 1.00 55.91 183 HIS A O 1
ATOM 1533 N N . LYS A 1 184 ? -4.102 -7.391 59.644 1.00 53.47 184 LYS A N 1
ATOM 1534 C CA . LYS A 1 184 ? -3.013 -6.432 59.594 1.00 53.47 184 LYS A CA 1
ATOM 1535 C C . LYS A 1 184 ? -2.755 -6.252 58.108 1.00 53.47 184 LYS A C 1
ATOM 1537 O O . LYS A 1 184 ? -1.978 -6.995 57.508 1.00 53.47 184 LYS A O 1
ATOM 1542 N N . THR A 1 185 ? -3.424 -5.282 57.490 1.00 53.28 185 THR A N 1
ATOM 1543 C CA . THR A 1 185 ? -2.889 -4.656 56.304 1.00 53.28 185 THR A CA 1
ATOM 1544 C C . THR A 1 185 ? -1.572 -4.121 56.813 1.00 53.28 185 THR A C 1
ATOM 1546 O O . THR A 1 185 ? -1.515 -3.060 57.433 1.00 53.28 185 THR A O 1
ATOM 1549 N N . LYS A 1 186 ? -0.498 -4.902 56.637 1.00 54.22 186 LYS A N 1
ATOM 1550 C CA . LYS A 1 186 ? 0.828 -4.329 56.540 1.00 54.22 186 LYS A CA 1
ATOM 1551 C C . LYS A 1 186 ? 0.590 -3.251 55.509 1.00 54.22 186 LYS A C 1
ATOM 1553 O O . LYS A 1 186 ? 0.341 -3.569 54.345 1.00 54.22 186 LYS A O 1
ATOM 1558 N N . SER A 1 187 ? 0.508 -2.001 55.966 1.00 52.91 187 SER A N 1
ATOM 1559 C CA . SER A 1 187 ? 0.599 -0.852 55.098 1.00 52.91 187 SER A CA 1
ATOM 1560 C C . SER A 1 187 ? 1.948 -1.099 54.455 1.00 52.91 187 SER A C 1
ATOM 1562 O O . SER A 1 187 ? 3.008 -0.824 55.024 1.00 52.91 187 SER A O 1
ATOM 1564 N N . ARG A 1 188 ? 1.924 -1.765 53.301 1.00 52.22 188 ARG A N 1
ATOM 1565 C CA . ARG A 1 188 ? 3.027 -1.766 52.386 1.00 52.22 188 ARG A CA 1
ATOM 1566 C C . ARG A 1 188 ? 2.970 -0.315 51.983 1.00 52.22 188 ARG A C 1
ATOM 1568 O O . ARG A 1 188 ? 2.205 0.047 51.091 1.00 52.22 188 ARG A O 1
ATOM 1575 N N . LYS A 1 189 ? 3.672 0.534 52.752 1.00 51.00 189 LYS A N 1
ATOM 1576 C CA . LYS A 1 189 ? 4.109 1.838 52.290 1.00 51.00 189 LYS A CA 1
ATOM 1577 C C . LYS A 1 189 ? 4.605 1.475 50.913 1.00 51.00 189 LYS A C 1
ATOM 1579 O O . LYS A 1 189 ? 5.572 0.717 50.802 1.00 51.00 189 LYS A O 1
ATOM 1584 N N . LYS A 1 190 ? 3.845 1.831 49.872 1.00 48.19 190 LYS A N 1
ATOM 1585 C CA . LYS A 1 190 ? 4.379 1.760 48.529 1.00 48.19 190 LYS A CA 1
ATOM 1586 C C . LYS A 1 190 ? 5.589 2.638 48.698 1.00 48.19 190 LYS A C 1
ATOM 1588 O O . LYS A 1 190 ? 5.435 3.846 48.886 1.00 48.19 190 LYS A O 1
ATOM 1593 N N . ALA A 1 191 ? 6.766 2.016 48.777 1.00 48.75 191 ALA A N 1
ATOM 1594 C CA . ALA A 1 191 ? 7.984 2.730 48.537 1.00 48.75 191 ALA A CA 1
ATOM 1595 C C . ALA A 1 191 ? 7.617 3.516 47.292 1.00 48.75 191 ALA A C 1
ATOM 1597 O O . ALA A 1 191 ? 7.183 2.931 46.289 1.00 48.75 191 ALA A O 1
ATOM 1598 N N . LYS A 1 192 ? 7.644 4.844 47.397 1.00 48.47 192 LYS A N 1
ATOM 1599 C CA . LYS A 1 192 ? 7.863 5.636 46.213 1.00 48.47 192 LYS A CA 1
ATOM 1600 C C . LYS A 1 192 ? 9.211 5.111 45.732 1.00 48.47 192 LYS A C 1
ATOM 1602 O O . LYS A 1 192 ? 10.251 5.672 46.040 1.00 48.47 192 LYS A O 1
ATOM 1607 N N . GLN A 1 193 ? 9.193 4.006 44.984 1.00 47.09 193 GLN A N 1
ATOM 1608 C CA . GLN A 1 193 ? 10.008 3.908 43.813 1.00 47.09 193 GLN A CA 1
ATOM 1609 C C . GLN A 1 193 ? 9.584 5.164 43.073 1.00 47.09 193 GLN A C 1
ATOM 1611 O O . GLN A 1 193 ? 8.567 5.209 42.381 1.00 47.09 193 GLN A O 1
ATOM 1616 N N . SER A 1 194 ? 10.323 6.244 43.350 1.00 47.16 194 SER A N 1
ATOM 1617 C CA . SER A 1 194 ? 10.805 7.100 42.299 1.00 47.16 194 SER A CA 1
ATOM 1618 C C . SER A 1 194 ? 11.011 6.138 41.150 1.00 47.16 194 SER A C 1
ATOM 1620 O O . SER A 1 194 ? 11.923 5.309 41.177 1.00 47.16 194 SER A O 1
ATOM 1622 N N . LYS A 1 195 ? 10.048 6.118 40.223 1.00 47.25 195 LYS A N 1
ATOM 1623 C CA . LYS A 1 195 ? 10.346 5.686 38.881 1.00 47.25 195 LYS A CA 1
ATOM 1624 C C . LYS A 1 195 ? 11.444 6.662 38.520 1.00 47.25 195 LYS A C 1
ATOM 1626 O O . LYS A 1 195 ? 11.153 7.785 38.105 1.00 47.25 195 LYS A O 1
ATOM 1631 N N . GLY A 1 196 ? 12.691 6.273 38.804 1.00 43.03 196 GLY A N 1
ATOM 1632 C CA . GLY A 1 196 ? 13.847 6.868 38.186 1.00 43.03 196 GLY A CA 1
ATOM 1633 C C . GLY A 1 196 ? 13.415 6.965 36.748 1.00 43.03 196 GLY A C 1
ATOM 1634 O O . GLY A 1 196 ? 12.896 5.984 36.210 1.00 43.03 196 GLY A O 1
ATOM 1635 N N . LYS A 1 197 ? 13.413 8.190 36.225 1.00 48.41 197 LYS A N 1
ATOM 1636 C CA . LYS A 1 197 ? 13.062 8.452 34.843 1.00 48.41 197 LYS A CA 1
ATOM 1637 C C . LYS A 1 197 ? 13.956 7.526 34.033 1.00 48.41 197 LYS A C 1
ATOM 1639 O O . LYS A 1 197 ? 15.083 7.885 33.711 1.00 48.41 197 LYS A O 1
ATOM 1644 N N . THR A 1 198 ? 13.476 6.326 33.723 1.00 44.91 198 THR A N 1
ATOM 1645 C CA . THR A 1 198 ? 13.977 5.557 32.616 1.00 44.91 198 THR A CA 1
ATOM 1646 C C . THR A 1 198 ? 13.608 6.484 31.490 1.00 44.91 198 THR A C 1
ATOM 1648 O O . THR A 1 198 ? 12.431 6.642 31.155 1.00 44.91 198 THR A O 1
ATOM 1651 N N . LYS A 1 199 ? 14.601 7.245 31.028 1.00 48.25 199 LYS A N 1
ATOM 1652 C CA . LYS A 1 199 ? 14.538 7.915 29.748 1.00 48.25 199 LYS A CA 1
ATOM 1653 C C . LYS A 1 199 ? 14.306 6.770 28.775 1.00 48.25 199 LYS A C 1
ATOM 1655 O O . LYS A 1 199 ? 15.254 6.147 28.310 1.00 48.25 199 LYS A O 1
ATOM 1660 N N . SER A 1 200 ? 13.036 6.426 28.572 1.00 42.81 200 SER A N 1
ATOM 1661 C CA . SER A 1 200 ? 12.598 5.665 27.426 1.00 42.81 200 SER A CA 1
ATOM 1662 C C . SER A 1 200 ? 13.184 6.443 26.268 1.00 42.81 200 SER A C 1
ATOM 1664 O O . SER A 1 200 ? 12.852 7.617 26.065 1.00 42.81 200 SER A O 1
ATOM 1666 N N . LYS A 1 201 ? 14.194 5.853 25.629 1.00 53.12 201 LYS A N 1
ATOM 1667 C CA . LYS A 1 201 ? 14.711 6.372 24.377 1.00 53.12 201 LYS A CA 1
ATOM 1668 C C . LYS A 1 201 ? 13.483 6.462 23.485 1.00 53.12 201 LYS A C 1
ATOM 1670 O O . LYS A 1 201 ? 12.835 5.460 23.206 1.00 53.12 201 LYS A O 1
ATOM 1675 N N . ASN A 1 202 ? 13.106 7.700 23.187 1.00 41.28 202 ASN A N 1
ATOM 1676 C CA . ASN A 1 202 ? 11.970 8.040 22.360 1.00 41.28 202 ASN A CA 1
ATOM 1677 C C . ASN A 1 202 ? 12.028 7.186 21.088 1.00 41.28 202 ASN A C 1
ATOM 1679 O O . ASN A 1 202 ? 12.900 7.397 20.249 1.00 41.28 202 ASN A O 1
ATOM 1683 N N . ILE A 1 203 ? 11.050 6.299 20.908 1.00 45.62 203 ILE A N 1
ATOM 1684 C CA . ILE A 1 203 ? 10.727 5.694 19.605 1.00 45.62 203 ILE A CA 1
ATOM 1685 C C . ILE A 1 203 ? 10.216 6.759 18.604 1.00 45.62 203 ILE A C 1
ATOM 1687 O O . ILE A 1 203 ? 9.949 6.479 17.447 1.00 45.62 203 ILE A O 1
ATOM 1691 N N . THR A 1 204 ? 10.162 8.023 19.024 1.00 44.38 204 THR A N 1
ATOM 1692 C CA . THR A 1 204 ? 9.929 9.220 18.209 1.00 44.38 204 THR A CA 1
ATOM 1693 C C . THR A 1 204 ? 11.213 9.860 17.655 1.00 44.38 204 THR A C 1
ATOM 1695 O O . THR A 1 204 ? 11.148 10.954 17.102 1.00 44.38 204 THR A O 1
ATOM 1698 N N . GLN A 1 205 ? 12.389 9.224 17.775 1.00 45.34 205 GLN A N 1
ATOM 1699 C CA . GLN A 1 205 ? 13.628 9.717 17.141 1.00 45.34 205 GLN A CA 1
ATOM 1700 C C . GLN A 1 205 ? 13.807 9.300 15.671 1.00 45.34 205 GLN A C 1
ATOM 1702 O O . GLN A 1 205 ? 14.689 9.841 15.013 1.00 45.34 205 GLN A O 1
ATOM 1707 N N . PHE A 1 206 ? 12.933 8.457 15.107 1.00 40.59 206 PHE A N 1
ATOM 1708 C CA . PHE A 1 206 ? 12.899 8.209 13.653 1.00 40.59 206 PHE A CA 1
ATOM 1709 C C . PHE A 1 206 ? 12.006 9.180 12.862 1.00 40.59 206 PHE A C 1
ATOM 1711 O O . PHE A 1 206 ? 11.910 9.093 11.643 1.00 40.59 206 PHE A O 1
ATOM 1718 N N . THR A 1 207 ? 11.416 10.169 13.534 1.00 45.12 207 THR A N 1
ATOM 1719 C CA . THR A 1 207 ? 10.727 11.306 12.904 1.00 45.12 207 THR A CA 1
ATOM 1720 C C . THR A 1 207 ? 11.227 12.614 13.504 1.00 45.12 207 THR A C 1
ATOM 1722 O O . THR A 1 207 ? 10.455 13.444 13.980 1.00 45.12 207 THR A O 1
ATOM 1725 N N . GLN A 1 208 ? 12.543 12.829 13.487 1.00 41.38 208 GLN A N 1
ATOM 1726 C CA . GLN A 1 208 ? 13.035 14.201 13.476 1.00 41.38 208 GLN A CA 1
ATOM 1727 C C . GLN A 1 208 ? 12.789 14.769 12.083 1.00 41.38 208 GLN A C 1
ATOM 1729 O O . GLN A 1 208 ? 13.421 14.382 11.101 1.00 41.38 208 GLN A O 1
ATOM 1734 N N . LYS A 1 209 ? 11.849 15.714 12.018 1.00 40.38 209 LYS A N 1
ATOM 1735 C CA . LYS A 1 209 ? 11.862 16.757 11.001 1.00 40.38 209 LYS A CA 1
ATOM 1736 C C . LYS A 1 209 ? 13.291 17.292 10.920 1.00 40.38 209 LYS A C 1
ATOM 1738 O O . LYS A 1 209 ? 13.797 17.849 11.893 1.00 40.38 209 LYS A O 1
ATOM 1743 N N . GLN A 1 210 ? 13.926 17.126 9.766 1.00 40.28 210 GLN A N 1
ATOM 1744 C CA . GLN A 1 210 ? 15.078 17.928 9.393 1.00 40.28 210 GLN A CA 1
ATOM 1745 C C . GLN A 1 210 ? 14.600 19.370 9.211 1.00 40.28 210 GLN A C 1
ATOM 1747 O O . GLN A 1 210 ? 14.297 19.812 8.109 1.00 40.28 210 GLN A O 1
ATOM 1752 N N . THR A 1 211 ? 14.515 20.120 10.303 1.00 40.16 211 THR A N 1
ATOM 1753 C CA . THR A 1 211 ? 14.625 21.575 10.242 1.00 40.16 211 THR A CA 1
ATOM 1754 C C . THR A 1 211 ? 16.119 21.876 10.237 1.00 40.16 211 THR A C 1
ATOM 1756 O O . THR A 1 211 ? 16.712 22.205 11.263 1.00 40.16 211 THR A O 1
ATOM 1759 N N . GLN A 1 212 ? 16.770 21.677 9.088 1.00 41.81 212 GLN A N 1
ATOM 1760 C CA . GLN A 1 212 ? 18.092 22.254 8.891 1.00 41.81 212 GLN A CA 1
ATOM 1761 C C . GLN A 1 212 ? 17.918 23.769 8.822 1.00 41.81 212 GLN A C 1
ATOM 1763 O O . GLN A 1 212 ? 17.141 24.289 8.019 1.00 41.81 212 GLN A O 1
ATOM 1768 N N . LYS A 1 213 ? 18.637 24.467 9.704 1.00 35.88 213 LYS A N 1
ATOM 1769 C CA . LYS A 1 213 ? 18.935 25.889 9.565 1.00 35.88 213 LYS A CA 1
ATOM 1770 C C . LYS A 1 213 ? 19.465 26.102 8.148 1.00 35.88 213 LYS A C 1
ATOM 1772 O O . LYS A 1 213 ? 20.547 25.626 7.822 1.00 35.88 213 LYS A O 1
ATOM 1777 N N . GLN A 1 214 ? 18.686 26.797 7.327 1.00 38.69 214 GLN A N 1
ATOM 1778 C CA . GLN A 1 214 ? 19.154 27.348 6.066 1.00 38.69 214 GLN A CA 1
ATOM 1779 C C . GLN A 1 214 ? 20.243 28.370 6.392 1.00 38.69 214 GLN A C 1
ATOM 1781 O O . GLN A 1 214 ? 19.963 29.512 6.755 1.00 38.69 214 GLN A O 1
ATOM 1786 N N . THR A 1 215 ? 21.502 27.964 6.274 1.00 34.84 215 THR A N 1
ATOM 1787 C CA . THR A 1 215 ? 22.540 28.902 5.872 1.00 34.84 215 THR A CA 1
ATOM 1788 C C . THR A 1 215 ? 22.163 29.390 4.480 1.00 34.84 215 THR A C 1
ATOM 1790 O O . THR A 1 215 ? 22.036 28.626 3.526 1.00 34.84 215 THR A O 1
ATOM 1793 N N . ARG A 1 216 ? 21.878 30.688 4.420 1.00 36.84 216 ARG A N 1
ATOM 1794 C CA . ARG A 1 216 ? 21.510 31.467 3.244 1.00 36.84 216 ARG A CA 1
ATOM 1795 C C . ARG A 1 216 ? 22.589 31.329 2.166 1.00 36.84 216 ARG A C 1
ATOM 1797 O O . ARG A 1 216 ? 23.518 32.126 2.119 1.00 36.84 216 ARG A O 1
ATOM 1804 N N . ILE A 1 217 ? 22.444 30.346 1.285 1.00 33.72 217 ILE A N 1
ATOM 1805 C CA . ILE A 1 217 ? 23.040 30.384 -0.049 1.00 33.72 217 ILE A CA 1
ATOM 1806 C C . ILE A 1 217 ? 21.952 30.929 -0.965 1.00 33.72 217 ILE A C 1
ATOM 1808 O O . ILE A 1 217 ? 20.886 30.335 -1.128 1.00 33.72 217 ILE A O 1
ATOM 1812 N N . GLN A 1 218 ? 22.203 32.128 -1.479 1.00 36.62 218 GLN A N 1
ATOM 1813 C CA . GLN A 1 218 ? 21.329 32.817 -2.414 1.00 36.62 218 GLN A CA 1
ATOM 1814 C C . GLN A 1 218 ? 21.178 31.950 -3.666 1.00 36.62 218 GLN A C 1
ATOM 1816 O O . GLN A 1 218 ? 22.159 31.623 -4.329 1.00 36.62 218 GLN A O 1
ATOM 1821 N N . THR A 1 219 ? 19.946 31.554 -3.968 1.00 32.25 219 THR A N 1
ATOM 1822 C CA . THR A 1 219 ? 19.592 30.974 -5.262 1.00 32.25 219 THR A CA 1
ATOM 1823 C C . THR A 1 219 ? 19.301 32.125 -6.223 1.00 32.25 219 THR A C 1
ATOM 1825 O O . THR A 1 219 ? 18.530 33.019 -5.867 1.00 32.25 219 THR A O 1
ATOM 1828 N N . PRO A 1 220 ? 19.903 32.148 -7.424 1.00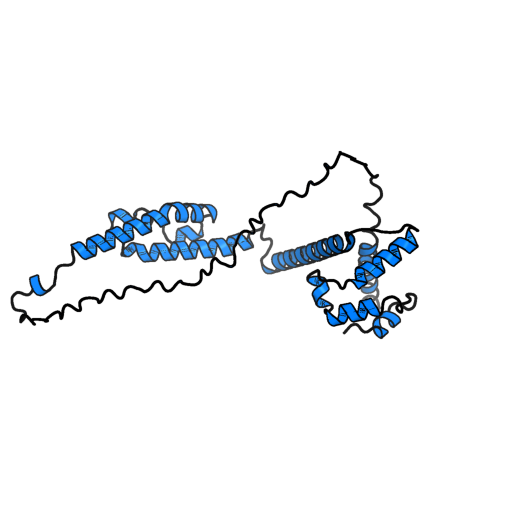 32.84 220 PRO A N 1
ATOM 1829 C CA . PRO A 1 220 ? 19.546 33.127 -8.433 1.00 32.84 220 PRO A CA 1
ATOM 1830 C C . PRO A 1 220 ? 18.119 32.852 -8.918 1.00 32.84 220 PRO A C 1
ATOM 1832 O O . PRO A 1 220 ? 17.735 31.718 -9.210 1.00 32.84 220 PRO A O 1
ATOM 1835 N N . THR A 1 221 ? 17.332 33.919 -8.972 1.00 35.50 221 THR A N 1
ATOM 1836 C CA . THR A 1 221 ? 15.976 33.986 -9.511 1.00 35.50 221 THR A CA 1
ATOM 1837 C C . THR A 1 221 ? 15.894 33.303 -10.884 1.00 35.50 221 THR A C 1
ATOM 1839 O O . THR A 1 221 ? 16.627 33.705 -11.789 1.00 35.50 221 THR A O 1
ATOM 1842 N N . PRO A 1 222 ? 14.988 32.333 -11.119 1.00 34.59 222 PRO A N 1
ATOM 1843 C CA . PRO A 1 222 ? 14.700 31.891 -12.470 1.00 34.59 222 PRO A CA 1
ATOM 1844 C C . PRO A 1 222 ? 13.811 32.949 -13.117 1.00 34.59 222 PRO A C 1
ATOM 1846 O O . PRO A 1 222 ? 12.589 32.956 -12.954 1.00 34.59 222 PRO A O 1
ATOM 1849 N N . GLN A 1 223 ? 14.442 33.863 -13.852 1.00 36.34 223 GLN A N 1
ATOM 1850 C CA . GLN A 1 223 ? 13.735 34.597 -14.885 1.00 36.34 223 GLN A CA 1
ATOM 1851 C C . GLN A 1 223 ? 13.092 33.597 -15.847 1.00 36.34 223 GLN A C 1
ATOM 1853 O O . GLN A 1 223 ? 13.677 32.599 -16.274 1.00 36.34 223 GLN A O 1
ATOM 1858 N N . GLN A 1 224 ? 11.834 33.883 -16.139 1.00 48.44 224 GLN A N 1
ATOM 1859 C CA . GLN A 1 224 ? 10.991 33.170 -17.070 1.00 48.44 224 GLN A CA 1
ATOM 1860 C C . GLN A 1 224 ? 11.692 33.054 -18.429 1.00 48.44 224 GLN A C 1
ATOM 1862 O O . GLN A 1 224 ? 11.889 34.045 -19.121 1.00 48.44 224 GLN A O 1
ATOM 1867 N N . SER A 1 225 ? 11.987 31.833 -18.863 1.00 31.83 225 SER A N 1
ATOM 1868 C CA . SER A 1 225 ? 12.126 31.536 -20.289 1.00 31.83 225 SER A CA 1
ATOM 1869 C C . SER A 1 225 ? 11.256 30.331 -20.620 1.00 31.83 225 SER A C 1
ATOM 1871 O O . SER A 1 225 ? 11.645 29.167 -20.605 1.00 31.83 225 SER A O 1
ATOM 1873 N N . ARG A 1 226 ? 9.987 30.638 -20.888 1.00 35.09 226 ARG A N 1
ATOM 1874 C CA . ARG A 1 226 ? 9.029 29.726 -21.505 1.00 35.09 226 ARG A CA 1
ATOM 1875 C C . ARG A 1 226 ? 9.422 29.540 -22.971 1.00 35.09 226 ARG A C 1
ATOM 1877 O O . ARG A 1 226 ? 8.795 30.115 -23.855 1.00 35.09 226 ARG A O 1
ATOM 1884 N N . THR A 1 227 ? 10.432 28.728 -23.255 1.00 36.41 227 THR A N 1
ATOM 1885 C CA . THR A 1 227 ? 10.689 28.258 -24.621 1.00 36.41 227 THR A CA 1
ATOM 1886 C C . THR A 1 227 ? 9.754 27.091 -24.926 1.00 36.41 227 THR A C 1
ATOM 1888 O O . THR A 1 227 ? 9.927 25.956 -24.484 1.00 36.41 227 THR A O 1
ATOM 1891 N N . LYS A 1 228 ? 8.677 27.401 -25.656 1.00 37.25 228 LYS A N 1
ATOM 1892 C CA . LYS A 1 228 ? 7.738 26.417 -26.203 1.00 37.25 228 LYS A CA 1
ATOM 1893 C C . LYS A 1 228 ? 8.458 25.609 -27.289 1.00 37.25 228 LYS A C 1
ATOM 1895 O O . LYS A 1 228 ? 8.739 26.151 -28.351 1.00 37.25 228 LYS A O 1
ATOM 1900 N N . PHE A 1 229 ? 8.698 24.319 -27.058 1.00 38.34 229 PHE A N 1
ATOM 1901 C CA . PHE A 1 229 ? 9.134 23.403 -28.117 1.00 38.34 229 PHE A CA 1
ATOM 1902 C C . PHE A 1 229 ? 7.932 22.716 -28.799 1.00 38.34 229 PHE A C 1
ATOM 1904 O O . PHE A 1 229 ? 6.942 22.394 -28.130 1.00 38.34 229 PHE A O 1
ATOM 1911 N N . PRO A 1 230 ? 7.982 22.512 -30.130 1.00 40.19 230 PRO A N 1
ATOM 1912 C CA . PRO A 1 230 ? 6.842 22.080 -30.937 1.00 40.19 230 PRO A CA 1
ATOM 1913 C C . PRO A 1 230 ? 6.426 20.619 -30.695 1.00 40.19 230 PRO A C 1
ATOM 1915 O O . PRO A 1 230 ? 7.229 19.742 -30.384 1.00 40.19 230 PRO A O 1
ATOM 1918 N N . LYS A 1 231 ? 5.127 20.358 -30.896 1.00 43.47 231 LYS A N 1
ATOM 1919 C CA . LYS A 1 231 ? 4.363 19.144 -30.531 1.00 43.47 231 LYS A CA 1
ATOM 1920 C C . LYS A 1 231 ? 4.812 17.812 -31.179 1.00 43.47 231 LYS A C 1
ATOM 1922 O O . LYS A 1 231 ? 4.182 16.793 -30.913 1.00 43.47 231 LYS A O 1
ATOM 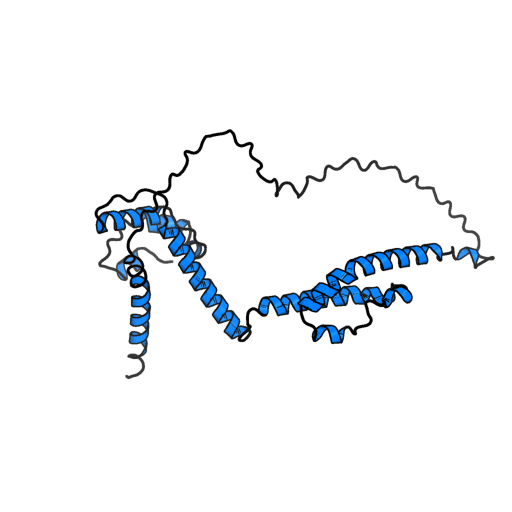1927 N N . LYS A 1 232 ? 5.876 17.771 -31.990 1.00 42.22 232 LYS A N 1
ATOM 1928 C CA . LYS A 1 232 ? 6.238 16.589 -32.807 1.00 42.22 232 LYS A CA 1
ATOM 1929 C C . LYS A 1 232 ? 7.007 15.474 -32.070 1.00 42.22 232 LYS A C 1
ATOM 1931 O O . LYS A 1 232 ? 7.119 14.378 -32.599 1.00 42.22 232 LYS A O 1
ATOM 1936 N N . TYR A 1 233 ? 7.451 15.676 -30.826 1.00 47.06 233 TYR A N 1
ATOM 1937 C CA . TYR A 1 233 ? 8.257 14.677 -30.092 1.00 47.06 233 TYR A CA 1
ATOM 1938 C C . TYR A 1 233 ? 7.468 13.684 -29.222 1.00 47.06 233 TYR A C 1
ATOM 1940 O O . TYR A 1 233 ? 8.064 12.886 -28.506 1.00 47.06 233 TYR A O 1
ATOM 1948 N N . LYS A 1 234 ? 6.130 13.693 -29.269 1.00 43.50 234 LYS A N 1
ATOM 1949 C CA . LYS A 1 234 ? 5.307 12.745 -28.491 1.00 43.50 234 LYS A CA 1
ATOM 1950 C C . LYS A 1 234 ? 5.082 11.392 -29.177 1.00 43.50 234 LYS A C 1
ATOM 1952 O O . LYS A 1 234 ? 4.617 10.472 -28.516 1.00 43.50 234 LYS A O 1
ATOM 1957 N N . GLN A 1 235 ? 5.400 11.258 -30.465 1.00 41.78 235 GLN A N 1
ATOM 1958 C CA . GLN A 1 235 ? 5.025 10.074 -31.252 1.00 41.78 235 GLN A CA 1
ATOM 1959 C C . GLN A 1 235 ? 6.165 9.052 -31.421 1.00 41.78 235 GLN A C 1
ATOM 1961 O O . GLN A 1 235 ? 5.901 7.866 -31.584 1.00 41.78 235 GLN A O 1
ATOM 1966 N N . ALA A 1 236 ? 7.431 9.463 -31.287 1.00 39.25 236 ALA A N 1
ATOM 1967 C CA . ALA A 1 236 ? 8.575 8.598 -31.598 1.00 39.25 236 ALA A CA 1
ATOM 1968 C C . ALA A 1 236 ? 8.929 7.557 -30.514 1.00 39.25 236 ALA A C 1
ATOM 1970 O O . ALA A 1 236 ? 9.670 6.622 -30.791 1.00 39.25 236 ALA A O 1
ATOM 1971 N N . THR A 1 237 ? 8.413 7.682 -29.286 1.00 40.97 237 THR A N 1
ATOM 1972 C CA . THR A 1 237 ? 8.711 6.728 -28.192 1.00 40.97 237 THR A CA 1
ATOM 1973 C C . THR A 1 237 ? 7.620 5.668 -28.003 1.00 40.97 237 THR A C 1
ATOM 1975 O O . THR A 1 237 ? 7.846 4.682 -27.314 1.00 40.97 237 THR A O 1
ATOM 1978 N N . LEU A 1 238 ? 6.451 5.830 -28.635 1.00 38.31 238 LEU A N 1
ATOM 1979 C CA . LEU A 1 238 ? 5.365 4.842 -28.575 1.00 38.31 238 LEU A CA 1
ATOM 1980 C C . LEU A 1 238 ? 5.499 3.741 -29.642 1.00 38.31 238 LEU A C 1
ATOM 1982 O O . LEU A 1 238 ? 5.017 2.638 -29.422 1.00 38.31 238 LEU A O 1
ATOM 1986 N N . LEU A 1 239 ? 6.211 4.000 -30.745 1.00 37.19 239 LEU A N 1
ATOM 1987 C CA . LEU A 1 239 ? 6.362 3.046 -31.854 1.00 37.19 239 LEU A CA 1
ATOM 1988 C C . LEU A 1 239 ? 7.311 1.873 -31.558 1.00 37.19 239 LEU A C 1
ATOM 1990 O O . LEU A 1 239 ? 7.202 0.840 -32.205 1.00 37.19 239 LEU A O 1
ATOM 1994 N N . ALA A 1 240 ? 8.204 1.991 -30.570 1.00 37.38 240 ALA A N 1
ATOM 1995 C CA . ALA A 1 240 ? 9.144 0.919 -30.222 1.00 37.38 240 ALA A CA 1
ATOM 1996 C C . ALA A 1 240 ? 8.548 -0.158 -29.291 1.00 37.38 240 ALA A C 1
ATOM 1998 O O . ALA A 1 240 ? 9.180 -1.183 -29.077 1.00 37.38 240 ALA A O 1
ATOM 1999 N N . PHE A 1 241 ? 7.351 0.067 -28.732 1.00 35.75 241 PHE A N 1
ATOM 2000 C CA . PHE A 1 241 ? 6.674 -0.891 -27.843 1.00 35.75 241 PHE A CA 1
ATOM 2001 C C . PHE A 1 241 ? 5.406 -1.510 -28.450 1.00 35.75 241 PHE A C 1
ATOM 2003 O O . PHE A 1 241 ? 4.885 -2.475 -27.897 1.00 35.75 241 PHE A O 1
ATOM 2010 N N . THR A 1 242 ? 4.902 -0.997 -29.577 1.00 32.94 242 THR A N 1
ATOM 2011 C CA . THR A 1 242 ? 3.743 -1.585 -30.272 1.00 32.94 242 THR A CA 1
ATOM 2012 C C . THR A 1 242 ? 4.138 -2.606 -31.335 1.00 32.94 242 THR A C 1
ATOM 2014 O O . THR A 1 242 ? 3.353 -3.505 -31.618 1.00 32.94 242 THR A O 1
ATOM 2017 N N . THR A 1 243 ? 5.351 -2.536 -31.891 1.00 35.53 243 THR A N 1
ATOM 2018 C CA . THR A 1 243 ? 5.808 -3.482 -32.926 1.00 35.53 243 THR A CA 1
ATOM 2019 C C . THR A 1 243 ? 6.054 -4.894 -32.395 1.00 35.53 243 THR A C 1
ATOM 2021 O O . THR A 1 243 ? 5.903 -5.853 -33.145 1.00 35.53 243 THR A O 1
ATOM 2024 N N . THR A 1 244 ? 6.332 -5.061 -31.100 1.00 39.19 244 THR A N 1
ATOM 2025 C CA . THR A 1 244 ? 6.531 -6.392 -30.501 1.00 39.19 244 THR A CA 1
ATOM 2026 C C . THR A 1 244 ? 5.214 -7.128 -30.227 1.00 39.19 244 THR A C 1
ATOM 2028 O O . THR A 1 244 ? 5.197 -8.353 -30.190 1.00 39.19 244 THR A O 1
ATOM 2031 N N . ILE A 1 245 ? 4.092 -6.413 -30.072 1.00 38.03 245 ILE A N 1
ATOM 2032 C CA . ILE A 1 245 ? 2.793 -7.042 -29.766 1.00 38.03 245 ILE A CA 1
ATOM 2033 C C . ILE A 1 245 ? 2.123 -7.578 -31.042 1.00 38.03 245 ILE A C 1
ATOM 2035 O O . ILE A 1 245 ? 1.536 -8.657 -31.010 1.00 38.03 245 ILE A O 1
ATOM 2039 N N . THR A 1 246 ? 2.264 -6.898 -32.185 1.00 35.72 246 THR A N 1
ATOM 2040 C CA . THR A 1 246 ? 1.663 -7.359 -33.453 1.00 35.72 246 THR A CA 1
ATOM 2041 C C . THR A 1 246 ? 2.400 -8.561 -34.064 1.00 35.72 246 THR A C 1
ATOM 2043 O O . THR A 1 246 ? 1.768 -9.404 -34.698 1.00 35.72 246 THR A O 1
ATOM 2046 N N . GLN A 1 247 ? 3.711 -8.706 -33.830 1.00 43.28 247 GLN A N 1
ATOM 2047 C CA . GLN A 1 247 ? 4.471 -9.873 -34.312 1.00 43.28 247 GLN A CA 1
ATOM 2048 C C . GLN A 1 247 ? 4.230 -11.147 -33.484 1.00 43.28 247 GLN A C 1
ATOM 2050 O O . GLN A 1 247 ? 4.398 -12.245 -34.001 1.00 43.28 247 GLN A O 1
ATOM 2055 N N . GLN A 1 248 ? 3.772 -11.039 -32.230 1.00 45.03 248 GLN A N 1
ATOM 2056 C CA . GLN A 1 248 ? 3.433 -12.221 -31.422 1.00 45.03 248 GLN A CA 1
ATOM 2057 C C . GLN A 1 248 ? 2.020 -12.767 -31.687 1.00 45.03 248 GLN A C 1
ATOM 2059 O O . GLN A 1 248 ? 1.759 -13.925 -31.379 1.00 45.03 248 GLN A O 1
ATOM 2064 N N . GLN A 1 249 ? 1.115 -11.980 -32.283 1.00 43.47 249 GLN A N 1
ATOM 2065 C CA . GLN A 1 249 ? -0.249 -12.436 -32.606 1.00 43.47 249 GLN A CA 1
ATOM 2066 C C . GLN A 1 249 ? -0.354 -13.135 -33.971 1.00 43.47 249 GLN A C 1
ATOM 2068 O O . GLN A 1 249 ? -1.231 -13.974 -34.161 1.00 43.47 249 GLN A O 1
ATOM 2073 N N . THR A 1 250 ? 0.555 -12.851 -34.906 1.00 42.25 250 THR A N 1
ATOM 2074 C CA . THR A 1 250 ? 0.600 -13.518 -36.222 1.00 42.25 250 THR A CA 1
ATOM 2075 C C . THR A 1 250 ? 1.287 -14.886 -36.165 1.00 42.25 250 THR A C 1
ATOM 2077 O O . THR A 1 250 ? 0.877 -15.798 -36.866 1.00 42.25 250 THR A O 1
ATOM 2080 N N . ALA A 1 251 ? 2.232 -15.098 -35.244 1.00 42.81 251 ALA A N 1
ATOM 2081 C CA . ALA A 1 251 ? 2.890 -16.399 -35.082 1.00 42.81 251 ALA A CA 1
ATOM 2082 C C . ALA A 1 251 ? 2.019 -17.485 -34.407 1.00 42.81 251 ALA A C 1
ATOM 2084 O O . ALA A 1 251 ? 2.386 -18.655 -34.432 1.00 42.81 251 ALA A O 1
ATOM 2085 N N . GLN A 1 252 ? 0.879 -17.124 -33.800 1.00 45.38 252 GLN A N 1
ATOM 2086 C CA . GLN A 1 252 ? -0.031 -18.078 -33.140 1.00 45.38 252 GLN A CA 1
ATOM 2087 C C . GLN A 1 252 ? -1.215 -18.521 -34.013 1.00 45.38 252 GLN A C 1
ATOM 2089 O O . GLN A 1 252 ? -1.927 -19.446 -33.633 1.00 45.38 252 GLN A O 1
ATOM 2094 N N . THR A 1 253 ? -1.440 -17.895 -35.173 1.00 45.22 253 THR A N 1
ATOM 2095 C CA . THR A 1 253 ? -2.523 -18.288 -36.097 1.00 45.22 253 THR A CA 1
ATOM 2096 C C . THR A 1 253 ? -2.073 -19.290 -37.162 1.00 45.22 253 THR A C 1
ATOM 2098 O O . THR A 1 253 ? -2.899 -20.068 -37.630 1.00 45.22 253 THR A O 1
ATOM 2101 N N . ASP A 1 254 ? -0.771 -19.382 -37.445 1.00 43.19 254 ASP A N 1
ATOM 2102 C CA . ASP A 1 254 ? -0.225 -20.328 -38.432 1.00 43.19 254 ASP A CA 1
ATOM 2103 C C . ASP A 1 254 ? 0.091 -21.726 -37.869 1.00 43.19 254 ASP A C 1
ATOM 2105 O O . ASP A 1 254 ? 0.449 -22.625 -38.620 1.00 43.19 254 ASP A O 1
ATOM 2109 N N . THR A 1 255 ? -0.075 -21.962 -36.562 1.00 46.66 255 THR A N 1
ATOM 2110 C CA . THR A 1 255 ? 0.147 -23.290 -35.943 1.00 46.66 255 THR A CA 1
ATOM 2111 C C . THR A 1 255 ? -1.138 -24.086 -35.685 1.00 46.66 255 THR A C 1
ATOM 2113 O O . THR A 1 255 ? -1.071 -25.168 -35.110 1.00 46.66 255 THR A O 1
ATOM 2116 N N . GLN A 1 256 ? -2.309 -23.573 -36.089 1.00 45.97 256 GLN A N 1
ATOM 2117 C CA . GLN A 1 256 ? -3.592 -24.295 -35.989 1.00 45.97 256 GLN A CA 1
ATOM 2118 C C . GLN A 1 256 ? -4.217 -24.681 -37.338 1.00 45.97 256 GLN A C 1
ATOM 2120 O O . GLN A 1 256 ? -5.270 -25.309 -37.347 1.00 45.97 256 GLN A O 1
ATOM 2125 N N . ASN A 1 257 ? -3.565 -24.368 -38.460 1.00 47.22 257 ASN A N 1
ATOM 2126 C CA . ASN A 1 257 ? -3.952 -24.857 -39.784 1.00 47.22 257 ASN A CA 1
ATOM 2127 C C . ASN A 1 257 ? -2.786 -25.627 -40.413 1.00 47.22 257 ASN A C 1
ATOM 2129 O O . ASN A 1 257 ? -2.147 -25.163 -41.358 1.00 47.22 257 ASN A O 1
ATOM 2133 N N . THR A 1 258 ? -2.477 -26.799 -39.866 1.00 43.34 258 THR A N 1
ATOM 2134 C CA . THR A 1 258 ? -1.818 -27.884 -40.606 1.00 43.34 258 THR A CA 1
ATOM 2135 C C . THR A 1 258 ? -2.202 -29.219 -39.996 1.00 43.34 258 THR A C 1
ATOM 2137 O O . THR A 1 258 ? -2.225 -29.301 -38.747 1.00 43.34 258 THR A O 1
#

pLDDT: mean 71.24, std 20.9, range [31.83, 94.56]

Foldseek 3Di:
DDDPVNVCVVCVPDDCVLCPVQVVQDVVVDPVCVLVLDGGPVVVVVVQVVVCVVVVDHDDDDDPVSVVSNVVSVVVVVVVVVVVCCVVVNPPPVCVCQVVLLVVLLVVVVVLVVCLVLFDPVLNVLVPDDSVNSVVDGSVVSVVSCVVCVVSSVVRSVVSVVVVVVPDDDCCVVVVPPPPPPPPPPPPVVPPPPPVPPVPPPPCPVDDDPP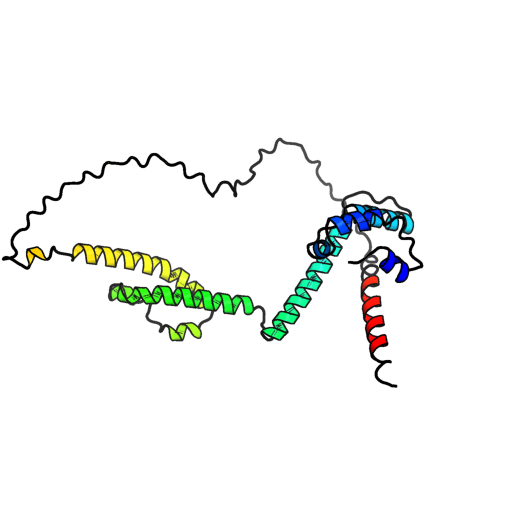PDPPDDDDDDPDDDPPDDDPPPPPPVVVVPVVVVVVVVVVVVVVVPD

Sequence (258 aa):
DITQDILEELHPIIDFAPYTKLLTEQDEIGWKQILLGRYGIAWDRCQRRYLENKYQKSITGEPKWIRNVIRATWKYQKTRWLARNEELHGKGTGTNSSESTKLALLTRIKTLYSHESTLLVQDRFPFNIDIEDWEHKTGTAMQQWITRNTPFIKHALKIAKLQLKKNESDIRKFIPSAPILQHKTKSRKKAKQSKGKTKSKNITQFTQKQTQKQTRIQTPTPQQSRTKFPKKYKQATLLAFTTTITQQQTAQTDTQNT